Protein AF-A0A1F8AXX6-F1 (afdb_monomer)

Sequence (256 aa):
MELPGVKSLFIFPSCGDESTAIGAAYYVYQNAREYDNSLSRIESIEELYFGPEFTEKEISMELKKPKYKKYKVRKVTAMEKEIASLISNRKIVARFAGRMEWGARALGNRSILTHPQNLEGVRDINEQIKSRDFWMPFACSILSEKMDKYIINPKKVAGQYMILAYDTNKLGAEKLRAAIHQYDFSVRPQEVMKKYNPRYHKLISEFEKLTGTGAVLNTSFNLHGYPIVCSPEDALYVFENSGLEYLALENFLVSK

Solvent-accessible surface area (backbone atoms only — not comparable to full-atom values): 14017 Å² total; per-residue (Å²): 119,80,60,90,88,62,80,77,76,86,75,72,74,46,82,51,77,83,44,46,61,58,54,52,52,51,50,55,52,55,56,49,38,77,80,34,82,86,56,76,80,88,75,81,87,85,74,47,60,76,40,64,62,81,54,73,64,61,48,53,57,57,57,66,38,77,90,45,65,85,42,53,73,43,82,42,96,57,41,39,53,52,53,20,51,42,22,74,70,56,34,56,36,37,34,38,38,68,37,27,49,55,60,92,50,46,84,60,25,31,14,32,32,29,36,15,63,33,55,66,51,49,49,49,46,25,74,40,36,40,74,55,66,92,83,65,59,51,20,26,38,28,38,50,98,43,42,77,72,27,38,55,54,95,68,68,64,82,42,57,67,49,80,54,74,35,45,43,38,77,59,20,46,63,58,31,49,38,13,22,32,87,87,79,36,36,30,31,35,22,40,38,44,54,91,79,37,49,63,58,35,47,17,38,50,46,25,18,75,76,66,77,42,50,46,34,21,38,39,57,30,43,43,61,98,52,67,67,43,80,50,69,65,46,47,50,50,45,44,70,74,31,70,58,51,33,39,34,52,60,46,34,40,38,29,117

Structure (mmCIF, N/CA/C/O backbone):
data_AF-A0A1F8AXX6-F1
#
_entry.id   AF-A0A1F8AXX6-F1
#
loop_
_atom_site.group_PDB
_atom_site.id
_atom_site.type_symbol
_atom_site.label_atom_id
_atom_site.label_alt_id
_atom_site.label_comp_id
_atom_site.label_asym_id
_atom_site.label_entity_id
_atom_site.label_seq_id
_atom_site.pdbx_PDB_ins_code
_atom_site.Cartn_x
_atom_site.Cartn_y
_atom_site.Cartn_z
_atom_site.occupancy
_atom_site.B_iso_or_equiv
_atom_site.auth_seq_id
_atom_site.auth_comp_id
_atom_site.auth_asym_id
_atom_site.auth_atom_id
_atom_site.pdbx_PDB_model_num
ATOM 1 N N . MET A 1 1 ? 0.974 -5.292 -22.086 1.00 65.38 1 MET A N 1
ATOM 2 C CA . MET A 1 1 ? 2.065 -4.832 -22.984 1.00 65.38 1 MET A CA 1
ATOM 3 C C . MET A 1 1 ? 2.009 -5.598 -24.296 1.00 65.38 1 MET A C 1
ATOM 5 O O . MET A 1 1 ? 2.430 -6.750 -24.354 1.00 65.38 1 MET A O 1
ATOM 9 N N . GLU A 1 2 ? 1.506 -4.950 -25.340 1.00 72.50 2 GLU A N 1
ATOM 10 C CA . GLU A 1 2 ? 1.124 -5.610 -26.599 1.00 72.50 2 GLU A CA 1
ATOM 11 C C . GLU A 1 2 ? 2.092 -5.333 -27.759 1.00 72.50 2 GLU A C 1
ATOM 13 O O . GLU A 1 2 ? 2.034 -5.996 -28.786 1.00 72.50 2 GLU A O 1
ATOM 18 N N . LEU A 1 3 ? 3.044 -4.408 -27.584 1.00 83.94 3 LEU A N 1
ATOM 19 C CA . LEU A 1 3 ? 3.953 -3.965 -28.647 1.00 83.94 3 LEU A CA 1
ATOM 20 C C . LEU A 1 3 ? 4.850 -5.116 -29.151 1.00 83.94 3 LEU A C 1
ATOM 22 O O . LEU A 1 3 ? 5.686 -5.583 -28.372 1.00 83.94 3 LEU A O 1
ATOM 26 N N . PRO A 1 4 ? 4.752 -5.561 -30.420 1.00 84.06 4 PRO A N 1
ATOM 27 C CA . PRO A 1 4 ? 5.467 -6.744 -30.918 1.00 84.06 4 PRO A CA 1
ATOM 28 C C . PRO A 1 4 ? 6.995 -6.707 -30.736 1.00 84.06 4 PRO A C 1
ATOM 30 O O . PRO A 1 4 ? 7.606 -7.742 -30.491 1.00 84.06 4 PRO A O 1
ATOM 33 N N . GLY A 1 5 ? 7.612 -5.521 -30.783 1.00 89.06 5 GLY A N 1
ATOM 34 C CA . GLY A 1 5 ? 9.065 -5.350 -30.642 1.00 89.06 5 GLY A CA 1
ATOM 35 C C . GLY A 1 5 ? 9.599 -5.309 -29.205 1.00 89.06 5 GLY A C 1
ATOM 36 O O . GLY A 1 5 ? 10.807 -5.410 -29.004 1.00 89.06 5 GLY A O 1
ATOM 37 N N . VAL A 1 6 ? 8.738 -5.173 -28.191 1.00 88.88 6 VAL A N 1
ATOM 38 C CA . VAL A 1 6 ? 9.179 -5.025 -26.792 1.00 88.88 6 VAL A CA 1
ATOM 39 C C . VAL A 1 6 ? 9.155 -6.381 -26.092 1.00 88.88 6 VAL A C 1
ATOM 41 O O . VAL A 1 6 ? 8.083 -6.949 -25.888 1.00 88.88 6 VAL A O 1
ATOM 44 N N . LYS A 1 7 ? 10.325 -6.910 -25.715 1.00 85.94 7 LYS A N 1
ATOM 45 C CA . LYS A 1 7 ? 10.446 -8.203 -25.009 1.00 85.94 7 LYS A CA 1
ATOM 46 C C . LYS A 1 7 ? 10.393 -8.061 -23.489 1.00 85.94 7 LYS A C 1
ATOM 48 O O . LYS A 1 7 ? 9.778 -8.885 -22.824 1.00 85.94 7 LYS A O 1
ATOM 53 N N . SER A 1 8 ? 11.013 -7.014 -22.960 1.00 87.31 8 SER A N 1
ATOM 54 C CA . SER A 1 8 ? 11.038 -6.677 -21.539 1.00 87.31 8 SER A CA 1
ATOM 55 C C . SER A 1 8 ? 10.977 -5.162 -21.369 1.00 87.31 8 SER A C 1
ATOM 57 O O . SER A 1 8 ? 11.285 -4.406 -22.292 1.00 87.31 8 SER A O 1
ATOM 59 N N . LEU A 1 9 ? 10.550 -4.722 -20.189 1.00 88.88 9 LEU A N 1
ATOM 60 C CA . LEU A 1 9 ? 10.548 -3.321 -19.797 1.00 88.88 9 LEU A CA 1
ATOM 61 C C . LEU A 1 9 ? 10.875 -3.243 -18.317 1.00 88.88 9 LEU A C 1
ATOM 63 O O . LEU A 1 9 ? 10.271 -3.941 -17.505 1.00 88.88 9 LEU A O 1
ATOM 67 N N . PHE A 1 10 ? 11.794 -2.353 -17.991 1.00 88.62 10 PHE A N 1
ATOM 68 C CA . PHE A 1 10 ? 12.038 -1.920 -16.634 1.00 88.62 10 PHE A CA 1
ATOM 69 C C . PHE A 1 10 ? 11.923 -0.403 -16.623 1.00 88.62 10 PHE A C 1
ATOM 71 O O . PHE A 1 10 ? 12.528 0.274 -17.453 1.00 88.62 10 PHE A O 1
ATOM 78 N N . ILE A 1 11 ? 11.121 0.115 -15.701 1.00 89.75 11 ILE A N 1
ATOM 79 C CA . ILE A 1 11 ? 11.035 1.545 -15.439 1.00 89.75 11 ILE A CA 1
ATOM 80 C C . ILE A 1 11 ? 11.467 1.733 -13.998 1.00 89.75 11 ILE A C 1
ATOM 82 O O . ILE A 1 11 ? 10.855 1.153 -13.097 1.00 89.75 11 ILE A O 1
ATOM 86 N N . PHE A 1 12 ? 12.508 2.539 -13.797 1.00 88.81 12 PHE A N 1
ATOM 87 C CA . PHE A 1 12 ? 12.937 2.903 -12.458 1.00 88.81 12 PHE A CA 1
ATOM 88 C C . PHE A 1 12 ? 11.769 3.591 -11.739 1.00 88.81 12 PHE A C 1
ATOM 90 O O . PHE A 1 12 ? 11.252 4.589 -12.243 1.00 88.81 12 PHE A O 1
ATOM 97 N N . PRO A 1 13 ? 11.299 3.070 -10.604 1.00 85.62 13 PRO A N 1
ATOM 98 C CA . PRO A 1 13 ? 10.134 3.627 -9.939 1.00 85.62 13 PRO A CA 1
ATOM 99 C C . PRO A 1 13 ? 10.432 5.006 -9.337 1.00 85.62 13 PRO A C 1
ATOM 101 O O . PRO A 1 13 ? 11.510 5.246 -8.809 1.00 85.62 13 PRO A O 1
ATOM 104 N N . SER A 1 14 ? 9.457 5.917 -9.407 1.00 86.56 14 SER A N 1
ATOM 105 C CA . SER A 1 14 ? 9.654 7.349 -9.119 1.00 86.56 14 SER A CA 1
ATOM 106 C C . SER A 1 14 ? 10.659 8.009 -10.074 1.00 86.56 14 SER A C 1
ATOM 108 O O . SER A 1 14 ? 11.765 8.373 -9.691 1.00 86.56 14 SER A O 1
ATOM 110 N N . CYS A 1 15 ? 10.277 8.146 -11.349 1.00 87.50 15 CYS A N 1
ATOM 111 C CA . CYS A 1 15 ? 11.119 8.721 -12.410 1.00 87.50 15 CYS A CA 1
ATOM 112 C C . CYS A 1 15 ? 11.306 10.249 -12.334 1.00 87.50 15 CYS A C 1
ATOM 114 O O . CYS A 1 15 ? 11.702 10.843 -13.334 1.00 87.50 15 CYS A O 1
ATOM 116 N N . GLY A 1 16 ? 10.940 10.893 -11.224 1.00 88.88 16 GLY A N 1
ATOM 117 C CA . GLY A 1 16 ? 11.168 12.321 -11.036 1.00 88.88 16 GLY A CA 1
ATOM 118 C C . GLY A 1 16 ? 12.599 12.624 -10.594 1.00 88.88 16 GLY A C 1
ATOM 119 O O . GLY A 1 16 ? 13.410 11.718 -10.357 1.00 88.88 16 GLY A O 1
ATOM 120 N N . ASP A 1 17 ? 12.893 13.916 -10.458 1.00 93.25 17 ASP A N 1
ATOM 121 C CA . ASP A 1 17 ? 14.218 14.417 -10.087 1.00 93.25 17 ASP A CA 1
ATOM 122 C C . ASP A 1 17 ? 14.693 13.887 -8.729 1.00 93.25 17 ASP A C 1
ATOM 124 O O . ASP A 1 17 ? 15.899 13.775 -8.508 1.00 93.25 17 ASP A O 1
ATOM 128 N N . GLU A 1 18 ? 13.781 13.482 -7.839 1.00 89.88 18 GLU A N 1
ATOM 129 C CA . GLU A 1 18 ? 14.132 12.887 -6.551 1.00 89.88 18 GLU A CA 1
ATOM 130 C C . GLU A 1 18 ? 15.060 11.674 -6.707 1.00 89.88 18 GLU A C 1
ATOM 132 O O . GLU A 1 18 ? 16.009 11.519 -5.940 1.00 89.88 18 GLU A O 1
ATOM 137 N N . SER A 1 19 ? 14.866 10.851 -7.742 1.00 92.50 19 SER A N 1
ATOM 138 C CA . SER A 1 19 ? 15.651 9.628 -7.949 1.00 92.50 19 SER A CA 1
ATOM 139 C C . SER A 1 19 ? 16.985 9.864 -8.665 1.00 92.50 19 SER A C 1
ATOM 141 O O . SER A 1 19 ? 17.774 8.927 -8.813 1.00 92.50 19 SER A O 1
ATOM 143 N N . THR A 1 20 ? 17.298 11.101 -9.068 1.00 93.69 20 THR A N 1
ATOM 144 C CA . THR A 1 20 ? 18.591 11.432 -9.698 1.00 93.69 20 THR A CA 1
ATOM 145 C C . THR A 1 20 ? 19.770 11.162 -8.768 1.00 93.69 20 THR A C 1
ATOM 147 O O . THR A 1 20 ? 20.820 10.728 -9.235 1.00 93.69 20 THR A O 1
ATOM 150 N N . ALA A 1 21 ? 19.586 11.312 -7.451 1.00 93.06 21 ALA A N 1
ATOM 151 C CA . ALA A 1 21 ? 20.600 10.973 -6.454 1.00 93.06 21 ALA A CA 1
ATOM 152 C C . ALA A 1 21 ? 21.010 9.489 -6.518 1.00 93.06 21 ALA A C 1
ATOM 154 O O . ALA A 1 21 ? 22.190 9.169 -6.378 1.00 93.06 21 ALA A O 1
ATOM 155 N N . ILE A 1 22 ? 20.060 8.587 -6.795 1.00 92.50 22 ILE A N 1
ATOM 156 C CA . ILE A 1 22 ? 20.334 7.151 -6.957 1.00 92.50 22 ILE A CA 1
ATOM 157 C C . ILE A 1 22 ? 21.134 6.913 -8.242 1.00 92.50 22 ILE A C 1
ATOM 159 O O . ILE A 1 22 ? 22.143 6.210 -8.222 1.00 92.50 22 ILE A O 1
ATOM 163 N N . GLY A 1 23 ? 20.736 7.554 -9.345 1.00 92.38 23 GLY A N 1
ATOM 164 C CA . GLY A 1 23 ? 21.468 7.488 -10.611 1.00 92.38 23 GLY A CA 1
ATOM 165 C C . GLY A 1 23 ? 22.900 8.024 -10.501 1.00 92.38 23 GLY A C 1
ATOM 166 O O . GLY A 1 23 ? 23.834 7.381 -10.978 1.00 92.38 23 GLY A O 1
ATOM 167 N N . ALA A 1 24 ? 23.091 9.155 -9.818 1.00 95.19 24 ALA A N 1
ATOM 168 C CA . ALA A 1 24 ? 24.405 9.745 -9.571 1.00 95.19 24 ALA A CA 1
ATOM 169 C C . ALA A 1 24 ? 25.296 8.820 -8.729 1.00 95.19 24 ALA A C 1
ATOM 171 O O . ALA A 1 24 ? 26.458 8.603 -9.076 1.00 95.19 24 ALA A O 1
ATOM 172 N N . ALA A 1 25 ? 24.747 8.218 -7.668 1.00 93.62 25 ALA A N 1
ATOM 173 C CA . ALA A 1 25 ? 25.466 7.241 -6.855 1.00 93.62 25 ALA A CA 1
ATOM 174 C C . ALA A 1 25 ? 25.883 6.010 -7.677 1.00 93.62 25 ALA A C 1
ATOM 176 O O . ALA A 1 25 ? 27.032 5.579 -7.594 1.00 93.62 25 ALA A O 1
ATOM 177 N N . TYR A 1 26 ? 24.986 5.478 -8.514 1.00 93.12 26 TYR A N 1
ATOM 178 C CA . TYR A 1 26 ? 25.291 4.350 -9.399 1.00 93.12 26 TYR A CA 1
ATOM 179 C C . TYR A 1 26 ? 26.363 4.692 -10.429 1.00 93.12 26 TYR A C 1
ATOM 181 O O . TYR A 1 26 ? 27.259 3.883 -10.653 1.00 93.12 26 TYR A O 1
ATOM 189 N N . TYR A 1 27 ? 26.311 5.886 -11.018 1.00 94.50 27 TYR A N 1
ATOM 190 C CA . TYR A 1 27 ? 27.314 6.348 -11.974 1.00 94.50 27 TYR A CA 1
ATOM 191 C C . TYR A 1 27 ? 28.707 6.434 -11.339 1.00 94.50 27 TYR A C 1
ATOM 193 O O . TYR A 1 27 ? 29.658 5.842 -11.846 1.00 94.50 27 TYR A O 1
ATOM 201 N N . VAL A 1 28 ? 28.826 7.109 -10.190 1.00 96.25 28 VAL A N 1
ATOM 202 C CA . VAL A 1 28 ? 30.109 7.241 -9.480 1.00 96.25 28 VAL A CA 1
ATOM 203 C C . VAL A 1 28 ? 30.633 5.877 -9.030 1.00 96.25 28 VAL A C 1
ATOM 205 O O . VAL A 1 28 ? 31.815 5.589 -9.214 1.00 96.25 28 VAL A O 1
ATOM 208 N N . TYR A 1 29 ? 29.765 5.016 -8.488 1.00 95.19 29 TYR A N 1
ATOM 209 C CA . TYR A 1 29 ? 30.155 3.670 -8.074 1.00 95.19 29 TYR A CA 1
ATOM 210 C C . TYR A 1 29 ? 30.634 2.835 -9.263 1.00 95.19 29 TYR A C 1
ATOM 212 O O . TYR A 1 29 ? 31.684 2.205 -9.186 1.00 95.19 29 TYR A O 1
ATOM 220 N N . GLN A 1 30 ? 29.920 2.868 -10.391 1.00 94.62 30 GLN A N 1
ATOM 221 C CA . GLN A 1 30 ? 30.312 2.133 -11.590 1.00 94.62 30 GLN A CA 1
ATOM 222 C C . GLN A 1 30 ? 31.652 2.620 -12.157 1.00 94.62 30 GLN A C 1
ATOM 224 O O . GLN A 1 30 ? 32.454 1.780 -12.554 1.00 94.62 30 GLN A O 1
ATOM 229 N N . ASN A 1 31 ? 31.936 3.924 -12.120 1.00 94.81 31 ASN A N 1
ATOM 230 C CA . ASN A 1 31 ? 33.245 4.452 -12.514 1.00 94.81 31 ASN A CA 1
ATOM 231 C C . ASN A 1 31 ? 34.358 3.984 -11.567 1.00 94.81 31 ASN A C 1
ATOM 233 O O . ASN A 1 31 ? 35.431 3.600 -12.018 1.00 94.81 31 ASN A O 1
ATOM 237 N N . ALA A 1 32 ? 34.114 3.956 -10.253 1.00 95.56 32 ALA A N 1
ATOM 238 C CA . ALA A 1 32 ? 35.096 3.448 -9.292 1.00 95.56 32 ALA A CA 1
ATOM 239 C C . ALA A 1 32 ? 35.450 1.971 -9.552 1.00 95.56 32 ALA A C 1
ATOM 241 O O . ALA A 1 32 ? 36.612 1.584 -9.433 1.00 95.56 32 ALA A O 1
ATOM 242 N N . ARG A 1 33 ? 34.475 1.161 -9.989 1.00 95.44 33 ARG A N 1
ATOM 243 C CA . ARG A 1 33 ? 34.684 -0.250 -10.361 1.00 95.44 33 ARG A CA 1
ATOM 244 C C . ARG A 1 33 ? 35.613 -0.449 -11.556 1.00 95.44 33 ARG A C 1
ATOM 246 O O . ARG A 1 33 ? 36.147 -1.542 -11.708 1.00 95.44 33 ARG A O 1
ATOM 253 N N . GLU A 1 34 ? 35.798 0.558 -12.408 1.00 93.12 34 GLU A N 1
ATOM 254 C CA . GLU A 1 34 ? 36.762 0.479 -13.515 1.00 93.12 34 GLU A CA 1
ATOM 255 C C . GLU A 1 34 ? 38.213 0.487 -13.011 1.00 93.12 34 GLU A C 1
ATOM 257 O O . GLU A 1 34 ? 39.103 -0.031 -13.685 1.00 93.12 34 GLU A O 1
ATOM 262 N N . TYR A 1 35 ? 38.443 1.024 -11.808 1.00 95.69 35 TYR A N 1
ATOM 263 C CA . TYR A 1 35 ? 39.758 1.122 -11.173 1.00 95.69 35 TYR A CA 1
ATOM 264 C C . TYR A 1 35 ? 39.943 0.149 -10.000 1.00 95.69 35 TYR A C 1
ATOM 266 O O . TYR A 1 35 ? 41.078 -0.146 -9.629 1.00 95.69 35 TYR A O 1
ATOM 274 N N . ASP A 1 36 ? 38.851 -0.368 -9.431 1.00 95.56 36 ASP A N 1
ATOM 275 C CA . ASP A 1 36 ? 38.864 -1.318 -8.320 1.00 95.56 36 ASP A CA 1
ATOM 276 C C . ASP A 1 36 ? 37.963 -2.534 -8.600 1.00 95.56 36 ASP A C 1
ATOM 278 O O . ASP A 1 36 ? 36.743 -2.513 -8.417 1.00 95.56 36 ASP A O 1
ATOM 282 N N . ASN A 1 37 ? 38.598 -3.638 -9.002 1.00 90.81 37 ASN A N 1
ATOM 283 C CA . ASN A 1 37 ? 37.928 -4.908 -9.288 1.00 90.81 37 ASN A CA 1
ATOM 284 C C . ASN A 1 37 ? 37.408 -5.637 -8.034 1.00 90.81 37 ASN A C 1
ATOM 286 O O . ASN A 1 37 ? 36.721 -6.650 -8.178 1.00 90.81 37 ASN A O 1
ATOM 290 N N . SER A 1 38 ? 37.724 -5.165 -6.820 1.00 95.44 38 SER A N 1
ATOM 291 C CA . SER A 1 38 ? 37.167 -5.726 -5.580 1.00 95.44 38 SER A CA 1
ATOM 292 C C . SER A 1 38 ? 35.710 -5.306 -5.345 1.00 95.44 38 SER A C 1
ATOM 294 O O . SER A 1 38 ? 34.976 -5.978 -4.619 1.00 95.44 38 SER A O 1
ATOM 296 N N . LEU A 1 39 ? 35.263 -4.231 -6.002 1.00 93.62 39 LEU A N 1
ATOM 297 C CA . LEU A 1 39 ? 33.905 -3.713 -5.895 1.00 93.62 39 LEU A CA 1
ATOM 298 C C . LEU A 1 39 ? 32.895 -4.573 -6.681 1.00 93.62 39 LEU A C 1
ATOM 300 O O . LEU A 1 39 ? 33.005 -4.786 -7.899 1.00 93.62 39 LEU A O 1
ATOM 304 N N . SER A 1 40 ? 31.852 -5.034 -5.983 1.00 93.12 40 SER A N 1
ATOM 305 C CA . SER A 1 40 ? 30.801 -5.887 -6.546 1.00 93.12 40 SER A CA 1
ATOM 306 C C . SER A 1 40 ? 30.003 -5.186 -7.645 1.00 93.12 40 SER A C 1
ATOM 308 O O . SER A 1 40 ? 29.943 -3.963 -7.728 1.00 93.12 40 SER A O 1
ATOM 310 N N . ARG A 1 41 ? 29.368 -5.969 -8.525 1.00 90.88 41 ARG A N 1
ATOM 311 C CA . ARG A 1 41 ? 28.459 -5.416 -9.541 1.00 90.88 41 ARG A CA 1
ATOM 312 C C . ARG A 1 41 ? 27.251 -4.762 -8.871 1.00 90.88 41 ARG A C 1
ATOM 314 O O . ARG A 1 41 ? 26.782 -5.242 -7.844 1.00 90.88 41 ARG A O 1
ATOM 321 N N . ILE A 1 42 ? 26.747 -3.695 -9.489 1.00 88.69 42 ILE A N 1
ATOM 322 C CA . ILE A 1 42 ? 25.474 -3.088 -9.098 1.00 88.69 42 ILE A CA 1
ATOM 323 C C . ILE A 1 42 ? 24.360 -4.085 -9.424 1.00 88.69 42 ILE A C 1
ATOM 325 O O . ILE A 1 42 ? 24.243 -4.540 -10.565 1.00 88.69 42 ILE A O 1
ATOM 329 N N . GLU A 1 43 ? 23.560 -4.431 -8.421 1.00 87.19 43 GLU A N 1
ATOM 330 C CA . GLU A 1 43 ? 22.357 -5.238 -8.599 1.00 87.19 43 GLU A CA 1
ATOM 331 C C . GLU A 1 43 ? 21.175 -4.359 -9.023 1.00 87.19 43 GLU A C 1
ATOM 333 O O . GLU A 1 43 ? 21.140 -3.154 -8.772 1.00 87.19 43 GLU A O 1
ATOM 338 N N . SER A 1 44 ? 20.197 -4.960 -9.701 1.00 84.12 44 SER A N 1
ATOM 339 C CA . SER A 1 44 ? 18.971 -4.243 -10.062 1.00 84.12 44 SER A CA 1
ATOM 340 C C . SER A 1 44 ? 18.151 -3.932 -8.814 1.00 84.12 44 SER A C 1
ATOM 342 O O . SER A 1 44 ? 18.074 -4.750 -7.903 1.00 84.12 44 SER A O 1
ATOM 344 N N . ILE A 1 45 ? 17.497 -2.770 -8.790 1.00 88.00 45 ILE A N 1
ATOM 345 C CA . ILE A 1 45 ? 16.572 -2.437 -7.705 1.00 88.00 45 ILE A CA 1
ATOM 346 C C . ILE A 1 45 ? 15.368 -3.374 -7.754 1.00 88.00 45 ILE A C 1
ATOM 348 O O . ILE A 1 45 ? 14.660 -3.440 -8.763 1.00 88.00 45 ILE A O 1
ATOM 352 N N . GLU A 1 46 ? 15.141 -4.063 -6.639 1.00 88.31 46 GLU A N 1
ATOM 353 C CA . GLU A 1 46 ? 14.026 -4.993 -6.462 1.00 88.31 46 GLU A CA 1
ATOM 354 C C . GLU A 1 46 ? 12.925 -4.457 -5.525 1.00 88.31 46 GLU A C 1
ATOM 356 O O . GLU A 1 46 ? 11.772 -4.877 -5.601 1.00 88.31 46 GLU A O 1
ATOM 361 N N . GLU A 1 47 ? 13.271 -3.547 -4.614 1.00 91.25 47 GLU A N 1
ATOM 362 C CA . GLU A 1 47 ? 12.374 -2.992 -3.599 1.00 91.25 47 GLU A CA 1
ATOM 363 C C . GLU A 1 47 ? 12.713 -1.519 -3.324 1.00 91.25 47 GLU A C 1
ATOM 365 O O . GLU A 1 47 ? 13.769 -1.045 -3.734 1.00 91.25 47 GLU A O 1
ATOM 370 N N . LEU A 1 48 ? 11.792 -0.776 -2.703 1.00 94.19 48 LEU A N 1
ATOM 371 C CA . LEU A 1 48 ? 11.926 0.673 -2.483 1.00 94.19 48 LEU A CA 1
ATOM 372 C C . LEU A 1 48 ? 11.787 1.093 -1.024 1.00 94.19 48 LEU A C 1
ATOM 374 O O . LEU A 1 48 ? 11.624 2.270 -0.741 1.00 94.19 48 LEU A O 1
ATOM 378 N N . TYR A 1 49 ? 11.825 0.181 -0.071 1.00 96.38 49 TYR A N 1
ATOM 379 C CA . TYR A 1 49 ? 11.730 0.441 1.361 1.00 96.38 49 TYR A CA 1
ATOM 380 C C . TYR A 1 49 ? 13.043 1.027 1.923 1.00 96.38 49 TYR A C 1
ATOM 382 O O . TYR A 1 49 ? 13.611 0.533 2.897 1.00 96.38 49 TYR A O 1
ATOM 390 N N . PHE A 1 50 ? 13.536 2.108 1.310 1.00 95.12 50 PHE A N 1
ATOM 391 C CA . PHE A 1 50 ? 14.794 2.779 1.652 1.00 95.12 50 PHE A CA 1
ATOM 392 C C . PHE A 1 50 ? 14.639 3.877 2.706 1.00 95.12 50 PHE A C 1
ATOM 394 O O . PHE A 1 50 ? 15.635 4.311 3.287 1.00 95.12 50 PHE A O 1
ATOM 401 N N . GLY A 1 51 ? 13.411 4.309 2.988 1.00 96.38 51 GLY A N 1
ATOM 402 C CA . GLY A 1 51 ? 13.122 5.346 3.969 1.00 96.38 51 GLY A CA 1
ATOM 403 C C . GLY A 1 51 ? 13.268 4.886 5.427 1.00 96.38 51 GLY A C 1
ATOM 404 O O . GLY A 1 51 ? 13.663 3.742 5.700 1.00 96.38 51 GLY A O 1
ATOM 405 N N . PRO A 1 52 ? 12.953 5.779 6.382 1.00 97.94 52 PRO A N 1
ATOM 406 C CA . PRO A 1 52 ? 13.078 5.491 7.803 1.00 97.94 52 PRO A CA 1
ATOM 407 C C . PRO A 1 52 ? 12.040 4.472 8.283 1.00 97.94 52 PRO A C 1
ATOM 409 O O . PRO A 1 52 ? 10.930 4.366 7.750 1.00 97.94 52 PRO A O 1
ATOM 412 N N . GLU A 1 53 ? 12.405 3.754 9.338 1.00 98.00 53 GLU A N 1
ATOM 413 C CA . GLU A 1 53 ? 11.506 2.972 10.185 1.00 98.00 53 GLU A CA 1
ATOM 414 C C . GLU A 1 53 ? 11.494 3.552 11.598 1.00 98.00 53 GLU A C 1
ATOM 416 O O . GLU A 1 53 ? 12.416 4.266 11.986 1.00 98.00 53 GLU A O 1
ATOM 421 N N . PHE A 1 54 ? 10.442 3.251 12.357 1.00 98.31 54 PHE A N 1
ATOM 422 C CA . PHE A 1 54 ? 10.262 3.771 13.708 1.00 98.31 54 PHE A CA 1
ATOM 423 C C . PHE A 1 54 ? 10.034 2.622 14.676 1.00 98.31 54 PHE A C 1
ATOM 425 O O . PHE A 1 54 ? 9.257 1.701 14.421 1.00 98.31 54 PHE A O 1
ATOM 432 N N . THR A 1 55 ? 10.711 2.690 15.812 1.00 97.56 55 THR A N 1
ATOM 433 C CA . THR A 1 55 ? 10.622 1.686 16.863 1.00 97.56 55 THR A CA 1
ATOM 434 C C . THR A 1 55 ? 9.292 1.774 17.606 1.00 97.56 55 THR A C 1
ATOM 436 O O . THR A 1 55 ? 8.653 2.825 17.709 1.00 97.56 55 THR A O 1
ATOM 439 N N . GLU A 1 56 ? 8.900 0.665 18.238 1.00 96.25 56 GLU A N 1
ATOM 440 C CA . GLU A 1 56 ? 7.725 0.636 19.116 1.00 96.25 56 GLU A CA 1
ATOM 441 C C . GLU A 1 56 ? 7.817 1.693 20.236 1.00 96.25 56 GLU A C 1
ATOM 443 O O . GLU A 1 56 ? 6.807 2.273 20.638 1.00 96.25 56 GLU A O 1
ATOM 448 N N . LYS A 1 57 ? 9.036 1.975 20.721 1.00 97.62 57 LYS A N 1
ATOM 449 C CA . LYS A 1 57 ? 9.297 2.974 21.762 1.00 97.62 57 LYS A CA 1
ATOM 450 C C . LYS A 1 57 ? 8.980 4.388 21.276 1.00 97.62 57 LYS A C 1
ATOM 452 O O . LYS A 1 57 ? 8.285 5.106 21.991 1.00 97.62 57 LYS A O 1
ATOM 457 N N . GLU A 1 58 ? 9.448 4.767 20.088 1.00 98.06 58 GLU A N 1
ATOM 458 C CA . GLU A 1 58 ? 9.175 6.083 19.490 1.00 98.06 58 GLU A CA 1
ATOM 459 C C . GLU A 1 58 ? 7.674 6.283 19.262 1.00 98.06 58 GLU A C 1
ATOM 461 O O . GLU A 1 58 ? 7.110 7.294 19.679 1.00 98.06 58 GLU A O 1
ATOM 466 N N . ILE A 1 59 ? 6.995 5.272 18.714 1.00 98.00 59 ILE A N 1
ATOM 467 C CA . ILE A 1 59 ? 5.543 5.312 18.498 1.00 98.00 59 ILE A CA 1
ATOM 468 C C . ILE A 1 59 ? 4.789 5.407 19.831 1.00 98.00 59 ILE A C 1
ATOM 470 O O . ILE A 1 59 ? 3.861 6.202 19.970 1.00 98.00 59 ILE A O 1
ATOM 474 N N . SER A 1 60 ? 5.189 4.629 20.841 1.00 97.19 60 SER A N 1
ATOM 475 C CA . SER A 1 60 ? 4.565 4.674 22.168 1.00 97.19 60 SER A CA 1
ATOM 476 C C . SER A 1 60 ? 4.747 6.033 22.846 1.00 97.19 60 SER A C 1
ATOM 478 O O . SER A 1 60 ? 3.826 6.509 23.510 1.00 97.19 60 SER A O 1
ATOM 480 N N . MET A 1 61 ? 5.917 6.661 22.696 1.00 96.94 61 MET A N 1
ATOM 481 C CA . MET A 1 61 ? 6.173 8.008 23.211 1.00 96.94 61 MET A CA 1
ATOM 482 C C . MET A 1 61 ? 5.262 9.037 22.547 1.00 96.94 61 MET A C 1
ATOM 484 O O . MET A 1 61 ? 4.656 9.841 23.254 1.00 96.94 61 MET A O 1
ATOM 488 N N . GLU A 1 62 ? 5.105 8.964 21.224 1.00 97.88 62 GLU A N 1
ATOM 489 C CA . GLU A 1 62 ? 4.210 9.853 20.488 1.00 97.88 62 GLU A CA 1
ATOM 490 C C . GLU A 1 62 ? 2.758 9.693 20.959 1.00 97.88 62 GLU A C 1
ATOM 492 O O . GLU A 1 62 ? 2.132 10.665 21.377 1.00 97.88 62 GLU A O 1
ATOM 497 N N . LEU A 1 63 ? 2.252 8.456 21.018 1.00 97.50 63 LEU A N 1
ATOM 498 C CA . LEU A 1 63 ? 0.878 8.142 21.439 1.00 97.50 63 LEU A CA 1
ATOM 499 C C . LEU A 1 63 ? 0.561 8.536 22.893 1.00 97.50 63 LEU A C 1
ATOM 501 O O . LEU A 1 63 ? -0.604 8.721 23.239 1.00 97.50 63 LEU A O 1
ATOM 505 N N . LYS A 1 64 ? 1.574 8.677 23.760 1.00 96.75 64 LYS A N 1
ATOM 506 C CA . LYS A 1 64 ? 1.405 9.116 25.158 1.00 96.75 64 LYS A CA 1
ATOM 507 C C . LYS A 1 64 ? 1.205 10.626 25.305 1.00 96.75 64 LYS A C 1
ATOM 509 O O . LYS A 1 64 ? 0.811 11.066 26.392 1.00 96.75 64 LYS A O 1
ATOM 514 N N . LYS A 1 65 ? 1.458 11.424 24.259 1.00 97.38 65 LYS A N 1
ATOM 515 C CA . LYS A 1 65 ? 1.248 12.879 24.304 1.00 97.38 65 LYS A CA 1
ATOM 516 C C . LYS A 1 65 ? -0.224 13.194 24.642 1.00 97.38 65 LYS A C 1
ATOM 518 O O . LYS A 1 65 ? -1.124 12.543 24.107 1.00 97.38 65 LYS A O 1
ATOM 523 N N . PRO A 1 66 ? -0.512 14.210 25.484 1.00 96.69 66 PRO A N 1
ATOM 524 C CA . PRO A 1 66 ? -1.873 14.504 25.949 1.00 96.69 66 PRO A CA 1
ATOM 525 C C . PRO A 1 66 ? -2.920 14.660 24.838 1.00 96.69 66 PRO A C 1
ATOM 527 O O . PRO A 1 66 ? -4.040 14.179 25.006 1.00 96.69 66 PRO A O 1
ATOM 530 N N . LYS A 1 67 ? -2.545 15.247 23.688 1.00 95.25 67 LYS A N 1
ATOM 531 C CA . LYS A 1 67 ? -3.433 15.434 22.523 1.00 95.25 67 LYS A CA 1
ATOM 532 C C . LYS A 1 67 ? -4.035 14.129 21.982 1.00 95.25 67 LYS A C 1
ATOM 534 O O . LYS A 1 67 ? -5.132 14.157 21.433 1.00 95.25 67 LYS A O 1
ATOM 539 N N . TYR A 1 68 ? -3.373 12.988 22.184 1.00 95.62 68 TYR A N 1
ATOM 540 C CA . TYR A 1 68 ? -3.801 11.693 21.646 1.00 95.62 68 TYR A CA 1
ATOM 541 C C . TYR A 1 68 ? -4.559 10.811 22.646 1.00 95.62 68 TYR A C 1
ATOM 543 O O . TYR A 1 68 ? -5.086 9.773 22.255 1.00 95.62 68 TYR A O 1
ATOM 551 N N . LYS A 1 69 ? -4.715 11.240 23.910 1.00 93.69 69 LYS A N 1
ATOM 552 C CA . LYS A 1 69 ? -5.460 10.484 24.940 1.00 93.69 69 LYS A CA 1
ATOM 553 C C . LYS A 1 69 ? -6.956 10.320 24.646 1.00 93.69 69 LYS A C 1
ATOM 555 O O . LYS A 1 69 ? -7.597 9.470 25.253 1.00 93.69 69 LYS A O 1
ATOM 560 N N . LYS A 1 70 ? -7.506 11.127 23.735 1.00 95.94 70 LYS A N 1
ATOM 561 C CA . LYS A 1 70 ? -8.900 11.027 23.273 1.00 95.94 70 LYS A CA 1
ATOM 562 C C . LYS A 1 70 ? -9.163 9.809 22.377 1.00 95.94 70 LYS A C 1
ATOM 564 O O . LYS A 1 70 ? -10.317 9.440 22.207 1.00 95.94 70 LYS A O 1
ATOM 569 N N . TYR A 1 71 ? -8.123 9.195 21.811 1.00 97.50 71 TYR A N 1
ATOM 570 C CA . TYR A 1 71 ? -8.257 8.046 20.916 1.00 97.50 71 TYR A CA 1
ATOM 571 C C . TYR A 1 71 ? -8.140 6.722 21.672 1.00 97.50 71 TYR A C 1
ATOM 573 O O . TYR A 1 71 ? -7.391 6.595 22.643 1.00 97.50 71 TYR A O 1
ATOM 581 N N . LYS A 1 72 ? -8.835 5.693 21.183 1.00 97.94 72 LYS A N 1
ATOM 582 C CA . LYS A 1 72 ? -8.685 4.325 21.688 1.00 97.94 72 LYS A CA 1
ATOM 583 C C . LYS A 1 72 ? -7.442 3.703 21.068 1.00 97.94 72 LYS A C 1
ATOM 585 O O . LYS A 1 72 ? -7.402 3.486 19.858 1.00 97.94 72 LYS A O 1
ATOM 590 N N . VAL A 1 73 ? -6.452 3.393 21.902 1.00 98.06 73 VAL A N 1
ATOM 591 C CA . VAL A 1 73 ? -5.191 2.766 21.489 1.00 98.06 73 VAL A CA 1
ATOM 592 C C . VAL A 1 73 ? -5.102 1.366 22.081 1.00 98.06 73 VAL A C 1
ATOM 594 O O . VAL A 1 73 ? -5.179 1.197 23.297 1.00 98.06 73 VAL A O 1
ATOM 597 N N . ARG A 1 74 ? -4.889 0.358 21.232 1.00 97.44 74 ARG A N 1
ATOM 598 C CA . ARG A 1 74 ? -4.620 -1.020 21.669 1.00 97.44 74 ARG A CA 1
ATOM 599 C C . ARG A 1 74 ? -3.375 -1.585 21.008 1.00 97.44 74 ARG A C 1
ATOM 601 O O . ARG A 1 74 ? -3.148 -1.371 19.821 1.00 97.44 74 ARG A O 1
ATOM 608 N N . LYS A 1 75 ? -2.599 -2.359 21.765 1.00 97.75 75 LYS A N 1
ATOM 609 C CA . LYS A 1 75 ? -1.504 -3.160 21.214 1.00 97.75 75 LYS A CA 1
ATOM 610 C C . LYS A 1 75 ? -2.069 -4.469 20.656 1.00 97.75 75 LYS A C 1
ATOM 612 O O . LYS A 1 75 ? -2.860 -5.128 21.326 1.00 97.75 75 LYS A O 1
ATOM 617 N N . VAL A 1 76 ? -1.685 -4.836 19.438 1.00 97.62 76 VAL A N 1
ATOM 618 C CA . VAL A 1 76 ? -2.212 -5.995 18.707 1.00 97.62 76 VAL A CA 1
ATOM 619 C C . VAL A 1 76 ? -1.059 -6.894 18.275 1.00 97.62 76 VAL A C 1
ATOM 621 O O . VAL A 1 76 ? -0.186 -6.476 17.523 1.00 97.62 76 VAL A O 1
ATOM 624 N N . THR A 1 77 ? -1.069 -8.149 18.724 1.00 95.56 77 THR A N 1
ATOM 625 C CA . THR A 1 77 ? -0.006 -9.125 18.422 1.00 95.56 77 THR A CA 1
ATOM 626 C C . THR A 1 77 ? -0.009 -9.574 16.959 1.00 95.56 77 THR A C 1
ATOM 628 O O . THR A 1 77 ? 1.041 -9.839 16.385 1.00 95.56 77 THR A O 1
ATOM 631 N N . ALA A 1 78 ? -1.189 -9.672 16.341 1.00 97.25 78 ALA A N 1
ATOM 632 C CA . ALA A 1 78 ? -1.361 -10.111 14.957 1.00 97.25 78 ALA A CA 1
ATOM 633 C C . ALA A 1 78 ? -1.982 -8.996 14.104 1.00 97.25 78 ALA A C 1
ATOM 635 O O . ALA A 1 78 ? -3.078 -9.160 13.567 1.00 97.25 78 ALA A O 1
ATOM 636 N N . MET A 1 79 ? -1.287 -7.858 13.995 1.00 98.44 79 MET A N 1
ATOM 637 C CA . MET A 1 79 ? -1.812 -6.666 13.319 1.00 98.44 79 MET A CA 1
ATOM 638 C C . MET A 1 79 ? -2.263 -6.946 11.878 1.00 98.44 79 MET A C 1
ATOM 640 O O . MET A 1 79 ? -3.285 -6.430 11.441 1.00 98.44 79 MET A O 1
ATOM 644 N N . GLU A 1 80 ? -1.566 -7.814 11.142 1.00 98.62 80 GLU A N 1
ATOM 645 C CA . GLU A 1 80 ? -1.947 -8.148 9.763 1.00 98.62 80 GLU A CA 1
ATOM 646 C C . GLU A 1 80 ? -3.337 -8.798 9.677 1.00 98.62 80 GLU A C 1
ATOM 648 O O . GLU A 1 80 ? -4.102 -8.481 8.770 1.00 98.62 80 GLU A O 1
ATOM 653 N N . LYS A 1 81 ? -3.682 -9.667 10.640 1.00 98.69 81 LYS A N 1
ATOM 654 C CA . LYS A 1 81 ? -5.013 -10.292 10.728 1.00 98.69 81 LYS A CA 1
ATOM 655 C C . LYS A 1 81 ? -6.083 -9.278 11.110 1.00 98.69 81 LYS A C 1
ATOM 657 O O . LYS A 1 81 ? -7.191 -9.325 10.589 1.00 98.69 81 LYS A O 1
ATOM 662 N N . GLU A 1 82 ? -5.740 -8.364 12.011 1.00 98.69 82 GLU A N 1
ATOM 663 C CA . GLU A 1 82 ? -6.638 -7.303 12.453 1.00 98.69 82 GLU A CA 1
ATOM 664 C C . GLU A 1 82 ? -7.010 -6.371 11.299 1.00 98.69 82 GLU A C 1
ATOM 666 O O . GLU A 1 82 ? -8.189 -6.153 11.028 1.00 98.69 82 GLU A O 1
ATOM 671 N N . ILE A 1 83 ? -6.007 -5.883 10.563 1.00 98.75 83 ILE A N 1
ATOM 672 C CA . ILE A 1 83 ? -6.234 -5.027 9.399 1.00 98.75 83 ILE A CA 1
ATOM 673 C C . ILE A 1 83 ? -7.026 -5.788 8.327 1.00 98.75 83 ILE A C 1
ATOM 675 O O . ILE A 1 83 ? -7.980 -5.241 7.781 1.00 98.75 83 ILE A O 1
ATOM 679 N N . ALA A 1 84 ? -6.686 -7.054 8.055 1.00 98.88 84 ALA A N 1
ATOM 680 C CA . ALA A 1 84 ? -7.427 -7.885 7.106 1.00 98.88 84 ALA A CA 1
ATOM 681 C C . ALA A 1 84 ? -8.915 -8.022 7.476 1.00 98.88 84 ALA A C 1
ATOM 683 O O . ALA A 1 84 ? -9.768 -7.907 6.599 1.00 98.88 84 ALA A O 1
ATOM 684 N N . SER A 1 85 ? -9.223 -8.215 8.762 1.00 98.75 85 SER A N 1
ATOM 685 C CA . SER A 1 85 ? -10.597 -8.276 9.275 1.00 98.75 85 SER A CA 1
ATOM 686 C C . SER A 1 85 ? -11.331 -6.939 9.130 1.00 98.75 85 SER A C 1
ATOM 688 O O . SER A 1 85 ? -12.466 -6.893 8.665 1.00 98.75 85 SER A O 1
ATOM 690 N N . LEU A 1 86 ? -10.690 -5.817 9.469 1.00 98.69 86 LEU A N 1
ATOM 691 C CA . LEU A 1 86 ? -11.294 -4.492 9.288 1.00 98.69 86 LEU A CA 1
ATOM 692 C C . LEU A 1 86 ? -11.619 -4.230 7.811 1.00 98.69 86 LEU A C 1
ATOM 694 O O . LEU A 1 86 ? -12.731 -3.827 7.470 1.00 98.69 86 LEU A O 1
ATOM 698 N N . ILE A 1 87 ? -10.668 -4.518 6.923 1.00 98.38 87 ILE A N 1
ATOM 699 C CA . ILE A 1 87 ? -10.829 -4.312 5.484 1.00 98.38 87 ILE A CA 1
ATOM 700 C C . ILE A 1 87 ? -11.877 -5.266 4.889 1.00 98.38 87 ILE A C 1
ATOM 702 O O . ILE A 1 87 ? -12.652 -4.841 4.032 1.00 98.38 87 ILE A O 1
ATOM 706 N N . SER A 1 88 ? -11.965 -6.528 5.333 1.00 98.56 88 SER A N 1
ATOM 707 C CA . SER A 1 88 ? -13.021 -7.451 4.878 1.00 98.56 88 SER A CA 1
ATOM 708 C C . SER 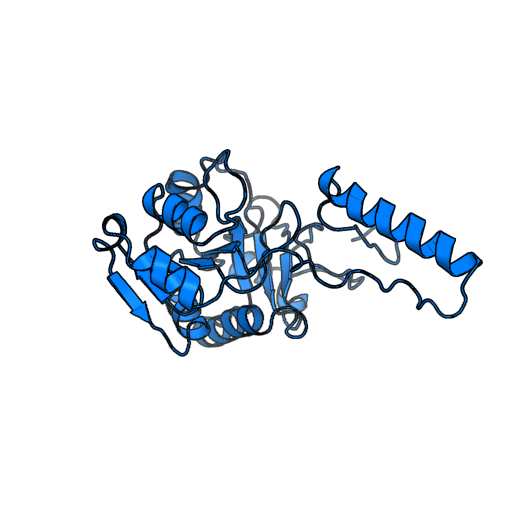A 1 88 ? -14.417 -6.964 5.268 1.00 98.56 88 SER A C 1
ATOM 710 O O . SER A 1 88 ? -15.353 -7.105 4.485 1.00 98.56 88 SER A O 1
ATOM 712 N N . ASN A 1 89 ? -14.527 -6.265 6.399 1.00 97.94 89 ASN A N 1
ATOM 713 C CA . ASN A 1 89 ? -15.726 -5.548 6.832 1.00 97.94 89 ASN A CA 1
ATOM 714 C C . ASN A 1 89 ? -15.868 -4.147 6.198 1.00 97.94 89 ASN A C 1
ATOM 716 O O . ASN A 1 89 ? -16.548 -3.281 6.745 1.00 97.94 89 ASN A O 1
ATOM 720 N N . ARG A 1 90 ? -15.224 -3.910 5.045 1.00 97.06 90 ARG A N 1
ATOM 721 C CA . ARG A 1 90 ? -15.282 -2.666 4.253 1.00 97.06 90 ARG A CA 1
ATOM 722 C C . ARG A 1 90 ? -14.824 -1.406 4.995 1.00 97.06 90 ARG A C 1
ATOM 724 O O . ARG A 1 90 ? -15.092 -0.300 4.535 1.00 97.06 90 ARG A O 1
ATOM 731 N N . LYS A 1 91 ? -14.080 -1.539 6.095 1.00 97.69 91 LYS A N 1
ATOM 732 C CA . LYS A 1 91 ? -13.469 -0.384 6.760 1.00 97.69 91 LYS A CA 1
ATOM 733 C C . LYS A 1 91 ? -12.290 0.158 5.952 1.00 97.69 91 LYS A C 1
ATOM 735 O O . LYS A 1 91 ? -11.681 -0.544 5.137 1.00 97.69 91 LYS A O 1
ATOM 740 N N . ILE A 1 92 ? -11.987 1.432 6.177 1.00 97.75 92 ILE A N 1
ATOM 741 C CA . ILE A 1 92 ? -10.797 2.105 5.657 1.00 97.75 92 ILE A CA 1
ATOM 742 C C . ILE A 1 92 ? -9.764 2.124 6.779 1.00 97.75 92 ILE A C 1
ATOM 744 O O . ILE A 1 92 ? -10.056 2.570 7.889 1.00 97.75 92 ILE A O 1
ATOM 748 N N . VAL A 1 93 ? -8.565 1.623 6.496 1.00 98.56 93 VAL A N 1
ATOM 749 C CA . VAL A 1 93 ? -7.490 1.511 7.484 1.00 98.56 93 VAL A CA 1
ATOM 750 C C . VAL A 1 93 ? -6.238 2.175 6.944 1.00 98.56 93 VAL A C 1
ATOM 752 O O . VAL A 1 93 ? -5.722 1.785 5.897 1.00 98.56 93 VAL A O 1
ATOM 755 N N . ALA A 1 94 ? -5.717 3.156 7.672 1.00 98.62 94 ALA A N 1
ATOM 756 C CA . ALA A 1 94 ? -4.378 3.658 7.422 1.00 98.62 94 ALA A CA 1
ATOM 757 C C . ALA A 1 94 ? -3.341 2.704 8.031 1.00 98.62 94 ALA A C 1
ATOM 759 O O . ALA A 1 94 ? -3.451 2.304 9.188 1.00 98.62 94 ALA A O 1
ATOM 760 N N . ARG A 1 95 ? -2.335 2.329 7.246 1.00 98.69 95 ARG A N 1
ATOM 761 C CA . ARG A 1 95 ? -1.226 1.450 7.611 1.00 98.69 95 ARG A CA 1
ATOM 762 C C . ARG A 1 95 ? 0.074 2.243 7.594 1.00 98.69 95 ARG A C 1
ATOM 764 O O . ARG A 1 95 ? 0.469 2.785 6.562 1.00 98.69 95 ARG A O 1
ATOM 771 N N . PHE A 1 96 ? 0.752 2.226 8.732 1.00 98.81 96 PHE A N 1
ATOM 772 C CA . PHE A 1 96 ? 2.110 2.705 8.931 1.00 98.81 96 PHE A CA 1
ATOM 773 C C . PHE A 1 96 ? 2.939 1.539 9.477 1.00 98.81 96 PHE A C 1
ATOM 775 O O . PHE A 1 96 ? 2.711 1.098 10.603 1.00 98.81 96 PHE A O 1
ATOM 782 N N . ALA A 1 97 ? 3.849 0.990 8.674 1.00 98.31 97 ALA A N 1
ATOM 783 C CA . ALA A 1 97 ? 4.652 -0.164 9.078 1.00 98.31 97 ALA A CA 1
ATOM 784 C C . ALA A 1 97 ? 6.013 -0.200 8.379 1.00 98.31 97 ALA A C 1
ATOM 786 O O . ALA A 1 97 ? 6.093 0.127 7.201 1.00 98.31 97 ALA A O 1
ATOM 787 N N . GLY A 1 98 ? 7.048 -0.664 9.074 1.00 98.06 98 GLY A N 1
ATOM 788 C CA . GLY A 1 98 ? 8.407 -0.835 8.579 1.00 98.06 98 GLY A CA 1
ATOM 789 C C . GLY A 1 98 ? 9.010 0.420 7.947 1.00 98.06 98 GLY A C 1
ATOM 790 O O . GLY A 1 98 ? 8.534 1.553 8.121 1.00 98.06 98 GLY A O 1
ATOM 791 N N . ARG A 1 99 ? 10.064 0.183 7.164 1.00 98.31 99 ARG A N 1
ATOM 792 C CA . ARG A 1 99 ? 10.749 1.216 6.388 1.00 98.31 99 ARG A CA 1
ATOM 793 C C . ARG A 1 99 ? 9.819 1.838 5.352 1.00 98.31 99 ARG A C 1
ATOM 795 O O . ARG A 1 99 ? 9.126 1.131 4.621 1.00 98.31 99 ARG A O 1
ATOM 802 N N . MET A 1 100 ? 9.793 3.163 5.307 1.00 97.81 100 MET A N 1
ATOM 803 C CA . MET A 1 100 ? 9.027 3.920 4.321 1.00 97.81 100 MET A CA 1
ATOM 804 C C . MET A 1 100 ? 9.510 3.634 2.893 1.00 97.81 100 MET A C 1
ATOM 806 O O . MET A 1 100 ? 10.700 3.440 2.644 1.00 97.81 100 MET A O 1
ATOM 810 N N . GLU A 1 101 ? 8.569 3.625 1.957 1.00 96.94 101 GLU A N 1
ATOM 811 C CA . GLU A 1 101 ? 8.829 3.527 0.527 1.00 96.94 101 GLU A CA 1
ATOM 812 C C . GLU A 1 101 ? 9.472 4.807 -0.021 1.00 96.94 101 GLU A C 1
ATOM 814 O O . GLU A 1 101 ? 9.084 5.917 0.337 1.00 96.94 101 GLU A O 1
ATOM 819 N N . TRP A 1 102 ? 10.416 4.654 -0.941 1.00 95.31 102 TRP A N 1
ATOM 820 C CA . TRP A 1 102 ? 10.976 5.725 -1.742 1.00 95.31 102 TRP A CA 1
ATOM 821 C C . TRP A 1 102 ? 10.022 6.090 -2.879 1.00 95.31 102 TRP A C 1
ATOM 823 O O . TRP A 1 102 ? 9.516 5.222 -3.596 1.00 95.31 102 TRP A O 1
ATOM 833 N N . GLY A 1 103 ? 9.843 7.393 -3.084 1.00 93.50 103 GLY A N 1
ATOM 834 C CA . GLY A 1 103 ? 9.135 7.942 -4.231 1.00 93.50 103 GLY A CA 1
ATOM 835 C C . GLY A 1 103 ? 7.659 8.267 -4.007 1.00 93.50 103 GLY A C 1
ATOM 836 O O . GLY A 1 103 ? 7.127 8.245 -2.900 1.00 93.50 103 GLY A O 1
ATOM 837 N N . ALA A 1 104 ? 6.973 8.600 -5.101 1.00 90.69 104 ALA A N 1
ATOM 838 C CA . ALA A 1 104 ? 5.629 9.186 -5.069 1.00 90.69 104 ALA A CA 1
ATOM 839 C C . ALA A 1 104 ? 4.472 8.185 -4.840 1.00 90.69 104 ALA A C 1
ATOM 841 O O . ALA A 1 104 ? 3.296 8.560 -4.927 1.00 90.69 104 ALA A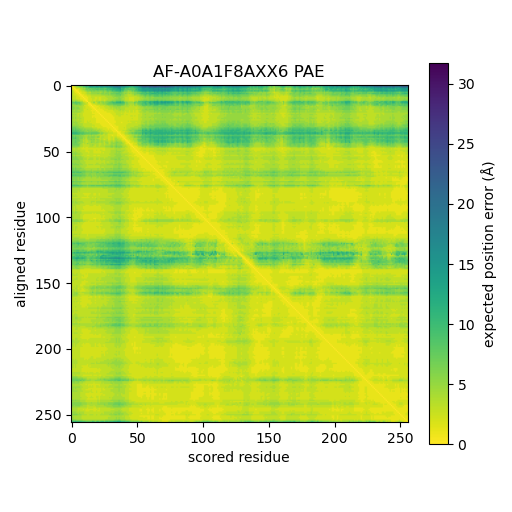 O 1
ATOM 842 N N . ARG A 1 105 ? 4.759 6.895 -4.624 1.00 95.19 105 ARG A N 1
ATOM 843 C CA . ARG A 1 105 ? 3.747 5.834 -4.483 1.00 95.19 105 ARG A CA 1
ATOM 844 C C . ARG A 1 105 ? 3.888 5.147 -3.136 1.00 95.19 105 ARG A C 1
ATOM 846 O O . ARG A 1 105 ? 4.977 4.740 -2.760 1.00 95.19 105 ARG A O 1
ATOM 853 N N . ALA A 1 106 ? 2.763 4.949 -2.457 1.00 97.06 106 ALA A N 1
ATOM 854 C CA . ALA A 1 106 ? 2.725 4.054 -1.313 1.00 97.06 106 ALA A CA 1
ATOM 855 C C . ALA A 1 106 ? 2.610 2.607 -1.794 1.00 97.06 106 ALA A C 1
ATOM 857 O O . ALA A 1 106 ? 1.685 2.256 -2.527 1.00 97.06 106 ALA A O 1
ATOM 858 N N . LEU A 1 107 ? 3.545 1.771 -1.362 1.00 97.62 107 LEU A N 1
ATOM 859 C CA . LEU A 1 107 ? 3.679 0.360 -1.716 1.00 97.62 107 LEU A CA 1
ATOM 860 C C . LEU A 1 107 ? 3.476 -0.515 -0.465 1.00 97.62 107 LEU A C 1
ATOM 862 O O . LEU A 1 107 ? 4.181 -1.505 -0.239 1.00 97.62 107 LEU A O 1
ATOM 866 N N . GLY A 1 108 ? 2.498 -0.135 0.359 1.00 98.06 108 GLY A N 1
ATOM 867 C CA . GLY A 1 108 ? 2.005 -0.873 1.516 1.00 98.06 108 GLY A CA 1
ATOM 868 C C . GLY A 1 108 ? 2.352 -0.251 2.868 1.00 98.06 108 GLY A C 1
ATOM 869 O O . GLY A 1 108 ? 1.535 -0.320 3.783 1.00 98.06 108 GLY A O 1
ATOM 870 N N . ASN A 1 109 ? 3.531 0.344 3.041 1.00 98.50 109 ASN A N 1
ATOM 871 C CA . ASN A 1 109 ? 4.093 0.757 4.334 1.00 98.50 109 ASN A CA 1
ATOM 872 C C . ASN A 1 109 ? 3.631 2.135 4.817 1.00 98.50 109 ASN A C 1
ATOM 874 O O . ASN A 1 109 ? 3.599 2.344 6.031 1.00 98.50 109 ASN A O 1
ATOM 878 N N . ARG A 1 110 ? 3.228 3.033 3.915 1.00 98.56 110 ARG A N 1
ATOM 879 C CA . ARG A 1 110 ? 2.557 4.309 4.231 1.00 98.56 110 ARG A CA 1
ATOM 880 C C . ARG A 1 110 ? 1.274 4.448 3.413 1.00 98.56 110 ARG A C 1
ATOM 882 O O . ARG A 1 110 ? 1.170 5.271 2.505 1.00 98.56 110 ARG A O 1
ATOM 889 N N . SER A 1 111 ? 0.307 3.573 3.680 1.00 98.69 111 SER A N 1
ATOM 890 C CA . SER A 1 111 ? -0.837 3.317 2.789 1.00 98.69 111 SER A CA 1
ATOM 891 C C . SER A 1 111 ? -2.186 3.478 3.480 1.00 98.69 111 SER A C 1
ATOM 893 O O . SER A 1 111 ? -2.324 3.158 4.652 1.00 98.69 111 SER A O 1
ATOM 895 N N . ILE A 1 112 ? -3.203 3.920 2.748 1.00 98.50 112 ILE A N 1
ATOM 896 C CA . ILE A 1 112 ? -4.613 3.803 3.129 1.00 98.50 112 ILE A CA 1
ATOM 897 C C . ILE A 1 112 ? -5.193 2.633 2.343 1.00 98.50 112 ILE A C 1
ATOM 899 O O . ILE A 1 112 ? -5.083 2.578 1.116 1.00 98.50 112 ILE A O 1
ATOM 903 N N . LEU A 1 113 ? -5.790 1.695 3.069 1.00 98.56 113 LEU A N 1
ATOM 904 C CA . LEU A 1 113 ? -6.234 0.412 2.555 1.00 98.56 113 LEU A CA 1
ATOM 905 C C . LEU A 1 113 ? -7.743 0.252 2.745 1.00 98.56 113 LEU A C 1
ATOM 907 O O . LEU A 1 113 ? -8.289 0.608 3.790 1.00 98.56 113 LEU A O 1
ATOM 911 N N . THR A 1 114 ? -8.415 -0.329 1.754 1.00 97.94 114 THR A N 1
ATOM 912 C CA . THR A 1 114 ? -9.809 -0.776 1.884 1.00 97.94 114 THR A CA 1
ATOM 913 C C . THR A 1 114 ? -10.102 -1.940 0.934 1.00 97.94 114 THR A C 1
ATOM 915 O O . THR A 1 114 ? -9.237 -2.394 0.177 1.00 97.94 114 THR A O 1
ATOM 918 N N . HIS A 1 115 ? -11.321 -2.473 1.002 1.00 98.44 115 HIS A N 1
ATOM 919 C CA . HIS A 1 115 ? -11.732 -3.614 0.201 1.00 98.44 115 HIS A CA 1
ATOM 920 C C . HIS A 1 115 ? -11.723 -3.216 -1.284 1.00 98.44 115 HIS A C 1
ATOM 922 O O . HIS A 1 115 ? -12.323 -2.203 -1.647 1.00 98.44 115 HIS A O 1
ATOM 928 N N . PRO A 1 116 ? -11.161 -4.033 -2.191 1.00 97.69 116 PRO A N 1
ATOM 929 C CA . PRO A 1 116 ? -11.049 -3.696 -3.617 1.00 97.69 116 PRO A CA 1
ATOM 930 C C . PRO A 1 116 ? -12.392 -3.711 -4.377 1.00 97.69 116 PRO A C 1
ATOM 932 O O . PRO A 1 116 ? -12.431 -3.523 -5.588 1.00 97.69 116 PRO A O 1
ATOM 935 N N . GLN A 1 117 ? -13.512 -3.889 -3.667 1.00 96.25 117 GLN A N 1
ATOM 936 C CA . GLN A 1 117 ? -14.880 -3.825 -4.194 1.00 96.25 117 GLN A CA 1
ATOM 937 C C . GLN A 1 117 ? -15.733 -2.782 -3.453 1.00 96.25 117 GLN A C 1
ATOM 939 O O . GLN A 1 117 ? -16.956 -2.753 -3.609 1.00 96.25 117 GLN A O 1
ATOM 944 N N . ASN A 1 118 ? -15.115 -1.956 -2.604 1.00 94.56 118 ASN A N 1
ATOM 945 C CA . ASN A 1 118 ? -15.799 -0.943 -1.815 1.00 94.56 118 ASN A CA 1
ATOM 946 C C . ASN A 1 118 ? -15.837 0.402 -2.545 1.00 94.56 118 ASN A C 1
ATOM 948 O O . ASN A 1 118 ? -15.008 1.271 -2.300 1.00 94.56 118 ASN A O 1
ATOM 952 N N . LEU A 1 119 ? -16.802 0.555 -3.457 1.00 91.75 119 LEU A N 1
ATOM 953 C CA . LEU A 1 119 ? -17.016 1.826 -4.158 1.00 91.75 119 LEU A CA 1
ATOM 954 C C . LEU A 1 119 ? -17.467 2.955 -3.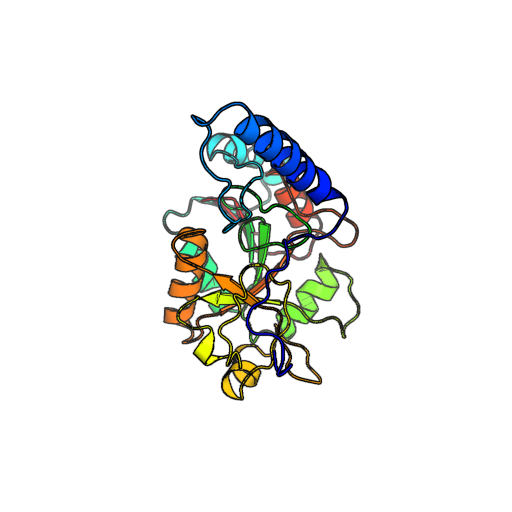220 1.00 91.75 119 LEU A C 1
ATOM 956 O O . LEU A 1 119 ? -17.121 4.106 -3.457 1.00 91.75 119 LEU A O 1
ATOM 960 N N . GLU A 1 120 ? -18.192 2.634 -2.149 1.00 89.31 120 GLU A N 1
ATOM 961 C CA . GLU A 1 120 ? -18.555 3.613 -1.116 1.00 89.31 120 GLU A CA 1
ATOM 962 C C . GLU A 1 120 ? -17.298 4.112 -0.397 1.00 89.31 120 GLU A C 1
ATOM 964 O O . GLU A 1 120 ? -17.052 5.309 -0.353 1.00 89.31 120 GLU A O 1
ATOM 969 N N . GLY A 1 121 ? -16.405 3.204 0.009 1.00 83.25 121 GLY A N 1
ATOM 970 C CA . GLY A 1 121 ? -15.125 3.591 0.609 1.00 83.25 121 GLY A CA 1
ATOM 971 C C . GLY A 1 121 ? -14.222 4.411 -0.319 1.00 83.25 121 GLY A C 1
ATOM 972 O O . GLY A 1 121 ? -13.483 5.265 0.151 1.00 83.25 121 GLY A O 1
ATOM 973 N N . VAL A 1 122 ? -14.282 4.202 -1.638 1.00 86.06 122 VAL A N 1
ATOM 974 C CA . VAL A 1 122 ? -13.600 5.062 -2.629 1.00 86.06 122 VAL A CA 1
ATOM 975 C C . VAL A 1 122 ? -14.120 6.494 -2.563 1.00 86.06 122 VAL A C 1
ATOM 977 O O . VAL A 1 122 ? -13.324 7.435 -2.592 1.00 86.06 122 VAL A O 1
ATOM 980 N N . ARG A 1 123 ? -15.441 6.656 -2.446 1.00 85.75 123 ARG A N 1
ATOM 981 C CA . ARG A 1 123 ? -16.081 7.957 -2.266 1.00 85.75 123 ARG A CA 1
ATOM 982 C C . ARG A 1 123 ? -15.662 8.587 -0.939 1.00 85.75 123 ARG A C 1
ATOM 984 O O . ARG A 1 123 ? -15.197 9.720 -0.960 1.00 85.75 123 ARG A O 1
ATOM 991 N N . ASP A 1 124 ? -15.711 7.839 0.161 1.00 86.94 124 ASP A N 1
ATOM 992 C CA . ASP A 1 124 ? -15.313 8.329 1.487 1.00 86.94 124 ASP A CA 1
ATOM 993 C C . ASP A 1 124 ? -13.841 8.767 1.512 1.00 86.94 124 ASP A C 1
ATOM 995 O O . ASP A 1 124 ? -13.517 9.856 1.982 1.00 86.94 124 ASP A O 1
ATOM 999 N N . ILE A 1 125 ? -12.933 7.966 0.939 1.00 85.75 125 ILE A N 1
ATOM 1000 C CA . ILE A 1 125 ? -11.511 8.323 0.816 1.00 85.75 125 ILE A CA 1
ATOM 1001 C C . ILE A 1 125 ? -11.352 9.611 0.000 1.00 85.75 125 ILE A C 1
ATOM 1003 O O . ILE A 1 125 ? -10.554 10.480 0.367 1.00 85.75 125 ILE A O 1
ATOM 1007 N N . ASN A 1 126 ? -12.076 9.742 -1.113 1.00 86.00 126 ASN A N 1
ATOM 1008 C CA . ASN A 1 126 ? -11.995 10.932 -1.950 1.00 86.00 126 ASN A CA 1
ATOM 1009 C C . ASN A 1 126 ? -12.551 12.173 -1.250 1.00 86.00 126 ASN A C 1
ATOM 1011 O O . ASN A 1 126 ? -11.866 13.187 -1.237 1.00 86.00 126 ASN A O 1
ATOM 1015 N N . GLU A 1 127 ? -13.722 12.101 -0.627 1.00 84.94 127 GLU A N 1
ATOM 1016 C CA . GLU A 1 127 ? -14.365 13.253 0.015 1.00 84.94 127 GLU A CA 1
ATOM 1017 C C . GLU A 1 127 ? -13.663 13.671 1.317 1.00 84.94 127 GLU A C 1
ATOM 1019 O O . GLU A 1 127 ? -13.541 14.860 1.597 1.00 84.94 127 GLU A O 1
ATOM 1024 N N . GLN A 1 128 ? -13.171 12.713 2.108 1.00 83.12 128 GLN A N 1
ATOM 1025 C CA . GLN A 1 128 ? -12.700 12.976 3.474 1.00 83.12 128 GLN A CA 1
ATOM 1026 C C . GLN A 1 128 ? -11.176 13.066 3.613 1.00 83.12 128 GLN A C 1
ATOM 1028 O O . GLN A 1 128 ? -10.679 13.391 4.695 1.00 83.12 128 GLN A O 1
ATOM 1033 N N . ILE A 1 129 ? -10.420 12.695 2.573 1.00 82.69 129 ILE A N 1
ATOM 1034 C CA . ILE A 1 129 ? -8.955 12.567 2.657 1.00 82.69 129 ILE A CA 1
ATOM 1035 C C . ILE A 1 129 ? -8.261 13.143 1.423 1.00 82.69 129 ILE A C 1
ATOM 1037 O O . ILE A 1 129 ? -7.295 13.900 1.546 1.00 82.69 129 ILE A O 1
ATOM 1041 N N . LYS A 1 130 ? -8.688 12.727 0.225 1.00 87.38 130 LYS A N 1
ATOM 1042 C CA . LYS A 1 130 ? -7.931 12.972 -1.011 1.00 87.38 130 LYS A CA 1
ATOM 1043 C C . LYS A 1 130 ? -8.357 14.195 -1.790 1.00 87.38 130 LYS A C 1
ATOM 1045 O O . LYS A 1 130 ? -7.523 14.695 -2.541 1.00 87.38 130 LYS A O 1
ATOM 1050 N N . SER A 1 131 ? -9.600 14.633 -1.651 1.00 84.44 131 SER A N 1
ATOM 1051 C CA . SER A 1 131 ? -10.196 15.745 -2.393 1.00 84.44 131 SER A CA 1
ATOM 1052 C C . SER A 1 131 ? -9.842 15.698 -3.885 1.00 84.44 131 SER A C 1
ATOM 1054 O O . SER A 1 131 ? -9.375 16.680 -4.454 1.00 84.44 131 SER A O 1
ATOM 1056 N N . ARG A 1 132 ? -9.957 14.511 -4.498 1.00 81.88 132 ARG A N 1
ATOM 1057 C CA . ARG A 1 132 ? -9.649 14.270 -5.919 1.00 81.88 132 ARG A CA 1
ATOM 1058 C C . ARG A 1 132 ? -10.927 14.254 -6.739 1.00 81.88 132 ARG A C 1
ATOM 1060 O O . ARG A 1 132 ? -11.988 13.907 -6.223 1.00 81.88 132 ARG A O 1
ATOM 1067 N N . ASP A 1 133 ? -10.795 14.539 -8.030 1.00 82.44 133 ASP A N 1
ATOM 1068 C CA . ASP A 1 133 ? -11.901 14.392 -8.967 1.00 82.44 133 ASP A CA 1
ATOM 1069 C C . ASP A 1 133 ? -12.406 12.944 -9.012 1.00 82.44 133 ASP A C 1
ATOM 1071 O O . ASP A 1 133 ? -11.626 11.986 -9.014 1.00 82.44 133 ASP A O 1
ATOM 1075 N N . PHE A 1 134 ? -13.727 12.786 -9.094 1.00 80.88 134 PHE A N 1
ATOM 1076 C CA . PHE A 1 134 ? -14.425 11.498 -8.989 1.00 80.88 134 PHE A CA 1
ATOM 1077 C C . PHE A 1 134 ? -13.996 10.450 -10.032 1.00 80.88 134 PHE A C 1
ATOM 1079 O O . PHE A 1 134 ? -14.203 9.256 -9.821 1.00 80.88 134 PHE A O 1
ATOM 1086 N N . TRP A 1 135 ? -13.420 10.881 -11.157 1.00 80.00 135 TRP A N 1
ATOM 1087 C CA . TRP A 1 135 ? -12.977 10.012 -12.248 1.00 80.00 135 TRP A CA 1
ATOM 1088 C C . TRP A 1 135 ? -11.557 9.470 -12.054 1.00 80.00 135 TRP A C 1
ATOM 1090 O O . TRP A 1 135 ? -11.158 8.544 -12.760 1.00 80.00 135 TRP A O 1
ATOM 1100 N N . MET A 1 136 ? -10.774 10.015 -11.116 1.00 83.44 136 MET A N 1
ATOM 1101 C CA . MET A 1 136 ? -9.406 9.555 -10.904 1.00 83.44 136 MET A CA 1
ATOM 1102 C C . MET A 1 136 ? -9.397 8.149 -10.285 1.00 83.44 136 MET A C 1
ATOM 1104 O O . MET A 1 136 ? -9.863 7.980 -9.154 1.00 83.44 136 MET A O 1
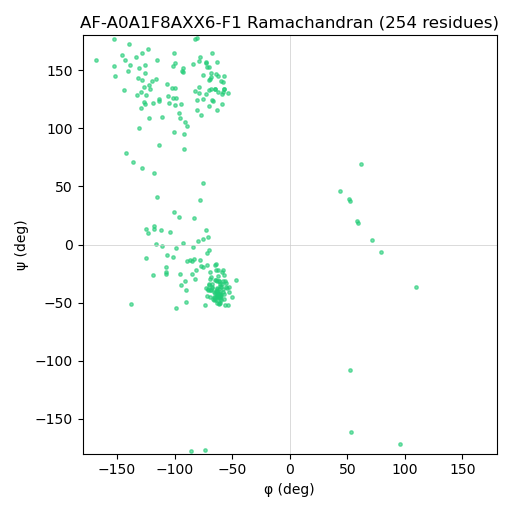ATOM 1108 N N . PRO A 1 137 ? -8.808 7.141 -10.953 1.00 85.69 137 PRO A N 1
ATOM 1109 C CA . PRO A 1 137 ? -8.778 5.796 -10.407 1.00 85.69 137 PRO A CA 1
ATOM 1110 C C . PRO A 1 137 ? -7.815 5.688 -9.220 1.00 85.69 137 PRO A C 1
ATOM 1112 O O . PRO A 1 137 ? -6.802 6.400 -9.109 1.00 85.69 137 PRO A O 1
ATOM 1115 N N . PHE A 1 138 ? -8.126 4.737 -8.344 1.00 92.31 138 PHE A N 1
ATOM 1116 C CA . PHE A 1 138 ? -7.205 4.223 -7.338 1.00 92.31 138 PHE A CA 1
ATOM 1117 C C . PHE A 1 138 ? -6.334 3.098 -7.915 1.00 92.31 138 PHE A C 1
ATOM 1119 O O . PHE A 1 138 ? -6.383 2.797 -9.106 1.00 92.31 138 PHE A O 1
ATOM 1126 N N . ALA A 1 139 ? -5.485 2.522 -7.070 1.00 94.94 139 ALA A N 1
ATOM 1127 C CA . ALA A 1 139 ? -4.621 1.402 -7.404 1.00 94.94 139 ALA A CA 1
ATOM 1128 C C . ALA A 1 139 ? -4.880 0.237 -6.443 1.00 94.94 139 ALA A C 1
ATOM 1130 O O . ALA A 1 139 ? -5.547 0.386 -5.414 1.00 94.94 139 ALA A O 1
ATOM 1131 N N . CYS A 1 140 ? -4.343 -0.935 -6.767 1.00 96.69 140 CYS A N 1
ATOM 1132 C CA . CYS A 1 140 ? -4.432 -2.111 -5.911 1.00 96.69 140 CYS A CA 1
ATOM 1133 C C . CYS A 1 140 ? -3.059 -2.698 -5.621 1.00 96.69 140 CYS A C 1
ATOM 1135 O O . CYS A 1 140 ? -2.132 -2.585 -6.417 1.00 96.69 140 CYS A O 1
ATOM 1137 N N . SER A 1 141 ? -2.955 -3.385 -4.495 1.00 98.69 141 SER A N 1
ATOM 1138 C CA . SER A 1 141 ? -1.851 -4.290 -4.208 1.00 98.69 141 SER A CA 1
ATOM 1139 C C . SER A 1 141 ? -2.357 -5.720 -4.340 1.00 98.69 141 SER A C 1
ATOM 1141 O O . SER A 1 141 ? -3.374 -6.062 -3.738 1.00 98.69 141 SER A O 1
ATOM 1143 N N . ILE A 1 142 ? -1.675 -6.546 -5.130 1.00 98.69 142 ILE A N 1
ATOM 1144 C CA . ILE A 1 142 ? -2.055 -7.929 -5.438 1.00 98.69 142 ILE A CA 1
ATOM 1145 C C . ILE A 1 142 ? -0.911 -8.845 -5.016 1.00 98.69 142 ILE A C 1
ATOM 1147 O O . ILE A 1 142 ? 0.252 -8.535 -5.262 1.00 98.69 142 ILE A O 1
ATOM 1151 N N . LEU A 1 143 ? -1.228 -9.980 -4.394 1.00 98.75 143 LEU A N 1
ATOM 1152 C CA . LEU A 1 143 ? -0.233 -11.024 -4.139 1.00 98.75 143 LEU A CA 1
ATOM 1153 C C . LEU A 1 143 ? 0.410 -11.469 -5.458 1.00 98.75 143 LEU A C 1
ATOM 1155 O O . LEU A 1 143 ? -0.305 -11.735 -6.426 1.00 98.75 143 LEU A O 1
ATOM 1159 N N . SER A 1 144 ? 1.738 -11.594 -5.491 1.00 97.56 144 SER A N 1
ATOM 1160 C CA . SER A 1 144 ? 2.480 -11.991 -6.698 1.00 97.56 144 SER A CA 1
ATOM 1161 C C . SER A 1 144 ? 1.924 -13.253 -7.364 1.00 97.56 144 SER A C 1
ATOM 1163 O O . SER A 1 144 ? 1.626 -13.277 -8.554 1.00 97.56 144 SER A O 1
ATOM 1165 N N . GLU A 1 145 ? 1.631 -14.273 -6.562 1.00 97.75 145 GLU A N 1
ATOM 1166 C CA . GLU A 1 145 ? 1.075 -15.558 -6.979 1.00 97.75 145 GLU A CA 1
ATOM 1167 C C . GLU A 1 145 ? -0.390 -15.486 -7.455 1.00 97.75 145 GLU A C 1
ATOM 1169 O O . GLU A 1 145 ? -0.951 -16.489 -7.892 1.00 97.75 145 GLU A O 1
ATOM 1174 N N . LYS A 1 146 ? -1.034 -14.315 -7.361 1.00 97.88 146 LYS A N 1
ATOM 1175 C CA . LYS A 1 146 ? -2.416 -14.062 -7.800 1.00 97.88 146 LYS A CA 1
ATOM 1176 C C . LYS A 1 146 ? -2.508 -13.050 -8.940 1.00 97.88 146 LYS A C 1
ATOM 1178 O O . LYS A 1 146 ? -3.620 -12.793 -9.394 1.00 97.88 146 LYS A O 1
ATOM 1183 N N . MET A 1 147 ? -1.395 -12.505 -9.433 1.00 96.88 147 MET A N 1
ATOM 1184 C CA . MET A 1 147 ? -1.394 -11.523 -10.528 1.00 96.88 147 MET A CA 1
ATOM 1185 C C . MET A 1 147 ? -2.163 -12.030 -11.757 1.00 96.88 147 MET A C 1
ATOM 1187 O O . MET A 1 147 ? -3.120 -11.392 -12.198 1.00 96.88 147 MET A O 1
ATOM 1191 N N . ASP A 1 148 ? -1.835 -13.234 -12.231 1.00 96.25 148 ASP A N 1
ATOM 1192 C CA . ASP A 1 148 ? -2.462 -13.851 -13.412 1.00 96.25 148 ASP A CA 1
ATOM 1193 C C . ASP A 1 148 ? -3.953 -14.172 -13.229 1.00 96.25 148 ASP A C 1
ATOM 1195 O O . ASP A 1 148 ? -4.683 -14.360 -14.202 1.00 96.25 148 ASP A O 1
ATOM 1199 N N . LYS A 1 149 ? -4.435 -14.220 -11.979 1.00 97.69 149 LYS A N 1
ATOM 1200 C CA . LYS A 1 149 ? -5.855 -14.445 -11.684 1.00 97.69 149 LYS A CA 1
ATOM 1201 C C . LYS A 1 149 ? -6.710 -13.244 -12.090 1.00 97.69 149 LYS A C 1
ATOM 1203 O O . LYS A 1 149 ? -7.871 -13.438 -12.445 1.00 97.69 149 LYS A O 1
ATOM 1208 N N . TYR A 1 150 ? -6.162 -12.029 -12.054 1.00 97.94 150 TYR A N 1
ATOM 1209 C CA . TYR A 1 150 ? -6.922 -10.791 -12.274 1.00 97.94 150 TYR A CA 1
ATOM 1210 C C . TYR A 1 150 ? -6.450 -9.981 -13.488 1.00 97.94 150 TYR A C 1
ATOM 1212 O O . TYR A 1 150 ? -7.246 -9.235 -14.058 1.00 97.94 150 TYR A O 1
ATOM 1220 N N . ILE A 1 151 ? -5.178 -10.109 -13.878 1.00 96.81 151 ILE A N 1
ATOM 1221 C CA . ILE A 1 151 ? -4.508 -9.215 -14.831 1.00 96.81 151 ILE A CA 1
ATOM 1222 C C . ILE A 1 151 ? -4.086 -9.958 -16.098 1.00 96.81 151 ILE A C 1
ATOM 1224 O O . ILE A 1 151 ? -3.604 -11.088 -16.047 1.00 96.81 151 ILE A O 1
ATOM 1228 N N . ILE A 1 152 ? -4.214 -9.287 -17.243 1.00 95.62 152 ILE A N 1
ATOM 1229 C CA . ILE A 1 152 ? -3.729 -9.754 -18.540 1.00 95.62 152 ILE A CA 1
ATOM 1230 C C . ILE A 1 152 ? -2.278 -9.282 -18.726 1.00 95.62 152 ILE A C 1
ATOM 1232 O O . ILE A 1 152 ? -2.002 -8.124 -19.040 1.00 95.62 152 ILE A O 1
ATOM 1236 N N . ASN A 1 153 ? -1.320 -10.190 -18.521 1.00 93.19 153 ASN A N 1
ATOM 1237 C CA . ASN A 1 153 ? 0.113 -9.900 -18.642 1.00 93.19 153 ASN A CA 1
ATOM 1238 C C . ASN A 1 153 ? 0.870 -11.013 -19.399 1.00 93.19 153 ASN A C 1
ATOM 1240 O O . ASN A 1 153 ? 1.644 -11.764 -18.798 1.00 93.19 153 ASN A O 1
ATOM 1244 N N . PRO A 1 154 ? 0.677 -11.142 -20.726 1.00 89.56 154 PRO A N 1
ATOM 1245 C CA . PRO A 1 154 ? 1.241 -12.246 -21.510 1.00 89.56 154 PRO A CA 1
ATOM 1246 C C . PRO A 1 154 ? 2.776 -12.276 -21.514 1.00 89.56 154 PRO A C 1
ATOM 1248 O O . PRO A 1 154 ? 3.369 -13.343 -21.633 1.00 89.56 154 PRO A O 1
ATOM 1251 N N . LYS A 1 155 ? 3.427 -11.118 -21.347 1.00 89.12 155 LYS A N 1
ATOM 1252 C CA . LYS A 1 155 ? 4.893 -10.981 -21.340 1.00 89.12 155 LYS A CA 1
ATOM 1253 C C . LYS A 1 155 ? 5.520 -11.054 -19.947 1.00 89.12 155 LYS A C 1
ATOM 1255 O O . LYS A 1 155 ? 6.731 -10.901 -19.840 1.00 89.12 155 LYS A O 1
ATOM 1260 N N . LYS A 1 156 ? 4.715 -11.256 -18.894 1.00 89.62 156 LYS A N 1
ATOM 1261 C CA . LYS A 1 156 ? 5.176 -11.351 -17.495 1.00 89.62 156 LYS A CA 1
ATOM 1262 C C . LYS A 1 156 ? 6.066 -10.179 -17.069 1.00 89.62 156 LYS A C 1
ATOM 1264 O O . LYS A 1 156 ? 7.049 -10.347 -16.355 1.00 89.62 156 LYS A O 1
ATOM 1269 N N . VAL A 1 157 ? 5.720 -8.976 -17.521 1.00 89.50 157 VAL A N 1
ATOM 1270 C CA . VAL A 1 157 ? 6.424 -7.755 -17.115 1.00 89.50 157 VAL A CA 1
ATOM 1271 C C . VAL A 1 157 ? 6.043 -7.454 -15.669 1.00 89.50 157 VAL A C 1
ATOM 1273 O O . VAL A 1 157 ? 4.859 -7.475 -15.341 1.00 89.50 157 VAL A O 1
ATOM 1276 N N . ALA A 1 158 ? 7.029 -7.224 -14.805 1.00 85.62 158 ALA A N 1
ATOM 1277 C CA . ALA A 1 158 ? 6.800 -7.090 -13.371 1.00 85.62 158 ALA A CA 1
ATOM 1278 C C . ALA A 1 158 ? 5.950 -5.852 -13.032 1.00 85.62 158 ALA A C 1
ATOM 1280 O O . ALA A 1 158 ? 6.194 -4.743 -13.514 1.00 85.62 158 ALA A O 1
ATOM 1281 N N . GLY A 1 159 ? 4.952 -6.036 -12.165 1.00 88.44 159 GLY A N 1
ATOM 1282 C CA . GLY A 1 159 ? 4.007 -4.996 -11.746 1.00 88.44 159 GLY A CA 1
ATOM 1283 C C . GLY A 1 159 ? 4.330 -4.392 -10.381 1.00 88.44 159 GLY A C 1
ATOM 1284 O O . GLY A 1 159 ? 3.420 -3.990 -9.669 1.00 88.44 159 GLY A O 1
ATOM 1285 N N . GLN A 1 160 ? 5.595 -4.376 -9.963 1.00 91.69 160 GLN A N 1
ATOM 1286 C CA . GLN A 1 160 ? 5.981 -4.200 -8.553 1.00 91.69 160 GLN A CA 1
ATOM 1287 C C . GLN A 1 160 ? 5.703 -2.809 -7.973 1.00 91.69 160 GLN A C 1
ATOM 1289 O O . GLN A 1 160 ? 5.465 -2.685 -6.777 1.00 91.69 160 GLN A O 1
ATOM 1294 N N . TYR A 1 161 ? 5.704 -1.760 -8.797 1.00 94.81 161 TYR A N 1
ATOM 1295 C CA . TYR A 1 161 ? 5.847 -0.388 -8.289 1.00 94.81 161 TYR A CA 1
ATOM 1296 C C . TYR A 1 161 ? 4.662 0.540 -8.567 1.00 94.81 161 TYR A C 1
ATOM 1298 O O . TYR A 1 161 ? 4.801 1.758 -8.456 1.00 94.81 161 TYR A O 1
ATOM 1306 N N . MET A 1 162 ? 3.506 0.009 -8.986 1.00 95.69 162 MET A N 1
ATOM 1307 C CA . MET A 1 162 ? 2.378 0.835 -9.445 1.00 95.69 162 MET A CA 1
ATOM 1308 C C . MET A 1 162 ? 2.788 1.844 -10.527 1.00 95.69 162 MET A C 1
ATOM 1310 O O . MET A 1 162 ? 2.304 2.974 -10.539 1.00 95.69 162 MET A O 1
ATOM 1314 N N . ILE A 1 163 ? 3.691 1.477 -11.436 1.00 93.56 163 ILE A N 1
ATOM 1315 C CA . ILE A 1 163 ? 4.161 2.367 -12.512 1.00 93.56 163 ILE A CA 1
ATOM 1316 C C . ILE A 1 163 ? 3.623 1.978 -13.891 1.00 93.56 163 ILE A C 1
ATOM 1318 O O . ILE A 1 163 ? 3.481 2.833 -14.757 1.00 93.56 163 ILE A O 1
ATOM 1322 N N . LEU A 1 164 ? 3.250 0.710 -14.066 1.00 93.25 164 LEU A N 1
ATOM 1323 C CA . LEU A 1 164 ? 2.693 0.174 -15.304 1.00 93.25 164 LEU A CA 1
ATOM 1324 C C . LEU A 1 164 ? 1.195 -0.081 -15.151 1.00 93.25 164 LEU A C 1
ATOM 1326 O O . LEU A 1 164 ? 0.758 -0.597 -14.122 1.00 93.25 164 LEU A O 1
ATOM 1330 N N . ALA A 1 165 ? 0.432 0.266 -16.184 1.00 94.19 165 ALA A N 1
ATOM 1331 C CA . ALA A 1 165 ? -0.969 -0.109 -16.310 1.00 94.19 165 ALA A CA 1
ATOM 1332 C C . ALA A 1 165 ? -1.107 -1.417 -17.101 1.00 94.19 165 ALA A C 1
ATOM 1334 O O . ALA A 1 165 ? -0.307 -1.709 -17.995 1.00 94.19 165 ALA A O 1
ATOM 1335 N N . TYR A 1 166 ? -2.131 -2.190 -16.761 1.00 95.25 166 TYR A N 1
ATOM 1336 C CA . TYR A 1 166 ? -2.470 -3.463 -17.379 1.00 95.25 166 TYR A CA 1
ATOM 1337 C C . TYR A 1 166 ? -3.979 -3.569 -17.550 1.00 95.25 166 TYR A C 1
ATOM 1339 O O . TYR A 1 166 ? -4.733 -3.012 -16.753 1.00 95.25 166 TYR A O 1
ATOM 1347 N N . ASP A 1 167 ? -4.413 -4.358 -18.524 1.00 96.19 167 ASP A N 1
ATOM 1348 C CA . ASP A 1 167 ? -5.815 -4.736 -18.643 1.00 96.19 167 ASP A CA 1
ATOM 1349 C C . ASP A 1 167 ? -6.172 -5.786 -17.591 1.00 96.19 167 ASP A C 1
ATOM 1351 O O . ASP A 1 167 ? -5.365 -6.657 -17.235 1.00 96.19 167 ASP A O 1
ATOM 1355 N N . THR A 1 168 ? -7.403 -5.723 -17.094 1.00 97.38 168 THR A N 1
ATOM 1356 C CA . THR A 1 168 ? -7.955 -6.784 -16.253 1.00 97.38 168 THR A CA 1
ATOM 1357 C C . THR A 1 168 ? -8.723 -7.800 -17.087 1.00 97.38 168 THR A C 1
ATOM 1359 O O . THR A 1 168 ? -9.279 -7.497 -18.139 1.00 97.38 168 THR A O 1
ATOM 1362 N N . ASN A 1 169 ? -8.770 -9.042 -16.607 1.00 97.50 169 ASN A N 1
ATOM 1363 C CA . ASN A 1 169 ? -9.723 -10.025 -17.116 1.00 97.50 169 ASN A CA 1
ATOM 1364 C C . ASN A 1 169 ? -11.101 -9.831 -16.441 1.00 97.50 169 ASN A C 1
ATOM 1366 O O . ASN A 1 169 ? -11.248 -9.027 -15.520 1.00 97.50 169 ASN A O 1
ATOM 1370 N N . LYS A 1 170 ? -12.116 -10.611 -16.844 1.00 97.88 170 LYS A N 1
ATOM 1371 C CA . LYS A 1 170 ? -13.481 -10.516 -16.284 1.00 97.88 170 LYS A CA 1
ATOM 1372 C C . LYS A 1 170 ? -13.520 -10.613 -14.751 1.00 97.88 170 LYS A C 1
ATOM 1374 O O . LYS A 1 170 ? -14.265 -9.880 -14.107 1.00 97.88 170 LYS A O 1
ATOM 1379 N N . LEU A 1 171 ? -12.721 -11.507 -14.165 1.00 98.19 171 LEU A N 1
ATOM 1380 C CA . LEU A 1 171 ? -12.667 -11.681 -12.714 1.00 98.19 171 LEU A CA 1
ATOM 1381 C C . LEU A 1 171 ? -11.976 -10.493 -12.034 1.00 98.19 171 LEU A C 1
ATOM 1383 O O . LEU A 1 171 ? -12.420 -10.061 -10.973 1.00 98.19 171 LEU A O 1
ATOM 1387 N N . GLY A 1 172 ? -10.918 -9.950 -12.641 1.00 98.00 172 GLY A N 1
ATOM 1388 C CA . GLY A 1 172 ? -10.267 -8.720 -12.195 1.00 98.00 172 GLY A CA 1
ATOM 1389 C C . GLY A 1 172 ? -11.228 -7.534 -12.194 1.00 98.00 172 GLY A C 1
ATOM 1390 O O . GLY A 1 172 ? -11.359 -6.873 -11.166 1.00 98.00 172 GLY A O 1
ATOM 1391 N N . ALA A 1 173 ? -11.976 -7.334 -13.280 1.00 97.25 173 ALA A N 1
ATOM 1392 C CA . ALA A 1 173 ? -12.983 -6.278 -13.378 1.00 97.25 173 ALA A CA 1
ATOM 1393 C C . ALA A 1 173 ? -14.061 -6.381 -12.277 1.00 97.25 173 ALA A C 1
ATOM 1395 O O . ALA A 1 173 ? -14.471 -5.375 -11.702 1.00 97.25 173 ALA A O 1
ATOM 1396 N N . GLU A 1 174 ? -14.482 -7.599 -11.916 1.00 97.12 174 GLU A N 1
ATOM 1397 C CA . GLU A 1 174 ? -15.458 -7.832 -10.842 1.00 97.12 174 GLU A CA 1
ATOM 1398 C C . GLU A 1 174 ? -14.862 -7.624 -9.435 1.00 97.12 174 GLU A C 1
ATOM 1400 O O . GLU A 1 174 ? -15.431 -6.914 -8.595 1.00 97.12 174 GLU A O 1
ATOM 1405 N N . LYS A 1 175 ? -13.726 -8.277 -9.150 1.00 98.06 175 LYS A N 1
ATOM 1406 C CA . LYS A 1 175 ? -13.128 -8.352 -7.806 1.00 98.06 175 LYS A CA 1
ATOM 1407 C C . LYS A 1 175 ? -12.315 -7.120 -7.432 1.00 98.06 175 LYS A C 1
ATOM 1409 O O . LYS A 1 175 ? -12.126 -6.874 -6.244 1.00 98.06 175 LYS A O 1
ATOM 1414 N N . LEU A 1 176 ? -11.855 -6.347 -8.413 1.00 97.81 176 LEU A N 1
ATOM 1415 C CA . LEU A 1 176 ? -11.024 -5.161 -8.207 1.00 97.81 176 LEU A CA 1
ATOM 1416 C C . LEU A 1 176 ? -11.743 -3.859 -8.554 1.00 97.81 176 LEU A C 1
ATOM 1418 O O . LEU A 1 176 ? -11.096 -2.820 -8.614 1.00 97.81 176 LEU A O 1
ATOM 1422 N N . ARG A 1 177 ? -13.068 -3.890 -8.750 1.00 95.62 177 ARG A N 1
ATOM 1423 C CA . ARG A 1 177 ? -13.866 -2.759 -9.252 1.00 95.62 177 ARG A CA 1
ATOM 1424 C C . ARG A 1 177 ? -13.594 -1.409 -8.583 1.00 95.62 177 ARG A C 1
ATOM 1426 O O . ARG A 1 177 ? -13.764 -0.401 -9.237 1.00 95.62 177 ARG A O 1
ATOM 1433 N N . ALA A 1 178 ? -13.199 -1.348 -7.312 1.00 95.44 178 ALA A N 1
ATOM 1434 C CA . ALA A 1 178 ? -12.924 -0.082 -6.622 1.00 95.44 178 ALA A CA 1
ATOM 1435 C C . ALA A 1 178 ? -11.497 0.454 -6.852 1.00 95.44 178 ALA A C 1
ATOM 1437 O O . ALA A 1 178 ? -11.205 1.607 -6.556 1.00 95.44 178 ALA A O 1
ATOM 1438 N N . ALA A 1 179 ? -10.602 -0.380 -7.372 1.00 95.69 179 ALA A N 1
ATOM 1439 C CA . ALA A 1 179 ? -9.176 -0.114 -7.515 1.00 95.69 179 ALA A CA 1
ATOM 1440 C C . ALA A 1 179 ? -8.700 -0.108 -8.982 1.00 95.69 179 ALA A C 1
ATOM 1442 O O . ALA A 1 179 ? -7.501 -0.214 -9.242 1.00 95.69 179 ALA A O 1
ATOM 1443 N N . ILE A 1 180 ? -9.639 -0.016 -9.926 1.00 95.50 180 ILE A N 1
ATOM 1444 C CA . ILE A 1 180 ? -9.401 0.014 -11.373 1.00 95.50 180 ILE A CA 1
ATOM 1445 C C . ILE A 1 180 ? -10.123 1.203 -12.001 1.00 95.50 180 ILE A C 1
ATOM 1447 O O . ILE A 1 180 ? -11.012 1.810 -11.393 1.00 95.50 180 ILE A O 1
ATOM 1451 N N . HIS A 1 181 ? -9.759 1.534 -13.230 1.00 94.62 181 HIS A N 1
ATOM 1452 C CA . HIS A 1 181 ? -10.457 2.553 -13.993 1.00 94.62 181 HIS A CA 1
ATOM 1453 C C . HIS A 1 181 ? -11.856 2.068 -14.406 1.00 94.62 181 HIS A C 1
ATOM 1455 O O . HIS A 1 181 ? -12.025 0.940 -14.860 1.00 94.62 181 HIS A O 1
ATOM 1461 N N . GLN A 1 182 ? -12.883 2.899 -14.208 1.00 90.75 182 GLN A N 1
ATOM 1462 C CA . GLN A 1 182 ? -14.282 2.463 -14.360 1.00 90.75 182 GLN A CA 1
ATOM 1463 C C . GLN A 1 182 ? -14.740 2.352 -15.818 1.00 90.75 182 GLN A C 1
ATOM 1465 O O . GLN A 1 182 ? -15.753 1.712 -16.081 1.00 90.75 182 GLN A O 1
ATOM 1470 N N . TYR A 1 183 ? -14.028 2.994 -16.747 1.00 92.12 183 TYR A N 1
ATOM 1471 C CA . TYR A 1 183 ? -14.402 3.014 -18.160 1.00 92.12 183 TYR A CA 1
ATOM 1472 C C . TYR A 1 183 ? -13.788 1.849 -18.943 1.00 92.12 183 TYR A C 1
ATOM 1474 O O . TYR A 1 183 ? -14.498 1.148 -19.654 1.00 92.12 183 TYR A O 1
ATOM 1482 N N . ASP A 1 184 ? -12.478 1.630 -18.799 1.00 94.12 184 ASP A N 1
ATOM 1483 C CA . ASP A 1 184 ? -11.724 0.626 -19.569 1.00 94.12 184 ASP A CA 1
ATOM 1484 C C . ASP A 1 184 ? -11.238 -0.563 -18.725 1.00 94.12 184 ASP A C 1
ATOM 1486 O O . ASP A 1 184 ? -10.620 -1.482 -19.255 1.00 94.12 184 ASP A O 1
ATOM 1490 N N . PHE A 1 185 ? -11.515 -0.568 -17.417 1.00 95.69 185 PHE A N 1
ATOM 1491 C CA . PHE A 1 185 ? -11.099 -1.614 -16.477 1.00 95.69 185 PHE A CA 1
ATOM 1492 C C . PHE A 1 185 ? -9.584 -1.837 -16.398 1.00 95.69 185 PHE A C 1
ATOM 1494 O O . PHE A 1 185 ? -9.134 -2.877 -15.904 1.00 95.69 185 PHE A O 1
ATOM 1501 N N . SER A 1 186 ? -8.789 -0.856 -16.827 1.00 96.38 186 SER A N 1
ATOM 1502 C CA . SER A 1 186 ? -7.343 -0.880 -16.648 1.00 96.38 186 SER A CA 1
ATOM 1503 C C . SER A 1 186 ? -6.969 -0.730 -15.170 1.00 96.38 186 SER A C 1
ATOM 1505 O O . SER A 1 186 ? -7.648 -0.070 -14.374 1.00 96.38 186 SER A O 1
ATOM 1507 N N . VAL A 1 187 ? -5.868 -1.366 -14.777 1.00 96.25 187 VAL A N 1
ATOM 1508 C CA . VAL A 1 187 ? -5.366 -1.384 -13.403 1.00 96.25 187 VAL A CA 1
ATOM 1509 C C . VAL A 1 187 ? -3.886 -1.063 -13.360 1.00 96.25 187 VAL A C 1
ATOM 1511 O O . VAL A 1 187 ? -3.109 -1.496 -14.207 1.00 96.25 187 VAL A O 1
ATOM 1514 N N . ARG A 1 188 ? -3.475 -0.341 -12.318 1.00 96.38 188 ARG A N 1
ATOM 1515 C CA . ARG A 1 188 ? -2.070 -0.072 -12.013 1.00 96.38 188 ARG A CA 1
ATOM 1516 C C . ARG A 1 188 ? -1.693 -0.764 -10.702 1.00 96.38 188 ARG A C 1
ATOM 1518 O O . ARG A 1 188 ? -1.821 -0.151 -9.642 1.00 96.38 188 ARG A O 1
ATOM 1525 N N . PRO A 1 189 ? -1.310 -2.049 -10.748 1.00 96.75 189 PRO A N 1
ATOM 1526 C CA . PRO A 1 189 ? -1.105 -2.857 -9.560 1.00 96.75 189 PRO A CA 1
ATOM 1527 C C . PRO A 1 189 ? 0.247 -2.564 -8.903 1.00 96.75 189 PRO A C 1
ATOM 1529 O O . PRO A 1 189 ? 1.197 -2.125 -9.550 1.00 96.75 189 PRO A O 1
ATOM 1532 N N . GLN A 1 190 ? 0.332 -2.876 -7.618 1.00 97.88 190 GLN A N 1
ATOM 1533 C CA . GLN A 1 190 ? 1.556 -3.280 -6.946 1.00 97.88 190 GLN A CA 1
ATOM 1534 C C . GLN A 1 190 ? 1.555 -4.804 -6.842 1.00 97.88 190 GLN A C 1
ATOM 1536 O O . GLN A 1 190 ? 0.694 -5.381 -6.179 1.00 97.88 190 GLN A O 1
ATOM 1541 N N . GLU A 1 191 ? 2.547 -5.448 -7.435 1.00 97.50 191 GLU A N 1
ATOM 1542 C CA . GLU A 1 191 ? 2.839 -6.859 -7.220 1.00 97.50 191 GLU A CA 1
ATOM 1543 C C . GLU A 1 191 ? 3.560 -7.046 -5.877 1.00 97.50 191 GLU A C 1
ATOM 1545 O O . GLU A 1 191 ? 4.692 -6.601 -5.685 1.00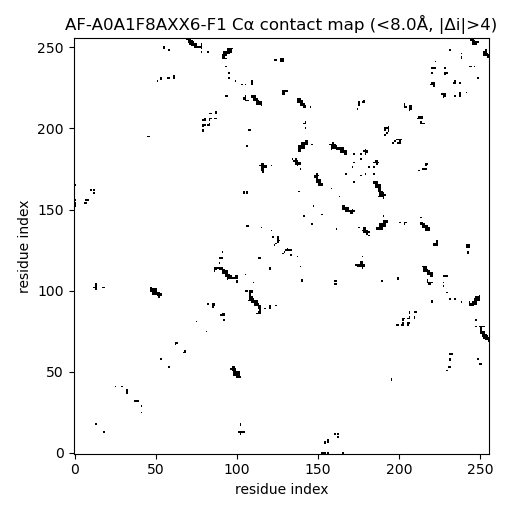 97.50 191 GLU A O 1
ATOM 1550 N N . VAL A 1 192 ? 2.887 -7.678 -4.916 1.00 98.25 192 VAL A N 1
ATOM 1551 C CA . VAL A 1 192 ? 3.381 -7.850 -3.547 1.00 98.25 192 VAL A CA 1
ATOM 1552 C C . VAL A 1 192 ? 4.061 -9.201 -3.411 1.00 98.25 192 VAL A C 1
ATOM 1554 O O . VAL A 1 192 ? 3.404 -10.240 -3.360 1.00 98.25 192 VAL A O 1
ATOM 1557 N N . MET A 1 193 ? 5.386 -9.173 -3.286 1.00 97.56 193 MET A N 1
ATOM 1558 C CA . MET A 1 193 ? 6.208 -10.362 -3.083 1.00 97.56 193 MET A CA 1
ATOM 1559 C C . MET A 1 193 ? 6.578 -10.522 -1.607 1.00 97.56 193 MET A C 1
ATOM 1561 O O . MET A 1 193 ? 7.039 -9.585 -0.950 1.00 97.56 193 MET A O 1
ATOM 1565 N N . LYS A 1 194 ? 6.443 -11.748 -1.087 1.00 97.88 194 LYS A N 1
ATOM 1566 C CA . LYS A 1 194 ? 6.764 -12.076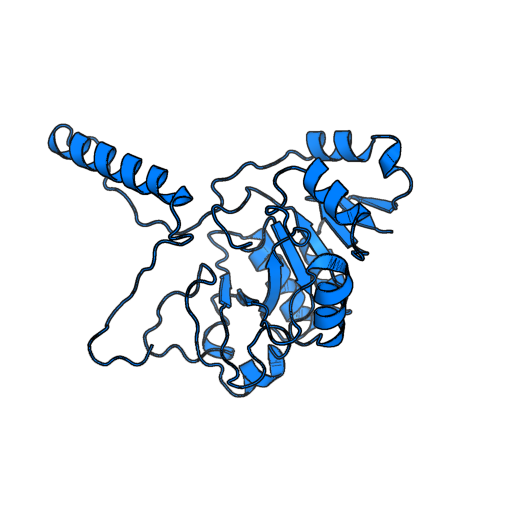 0.312 1.00 97.88 194 LYS A CA 1
ATOM 1567 C C . LYS A 1 194 ? 8.219 -11.765 0.689 1.00 97.88 194 LYS A C 1
ATOM 1569 O O . LYS A 1 194 ? 8.467 -11.412 1.837 1.00 97.88 194 LYS A O 1
ATOM 1574 N N . LYS A 1 195 ? 9.154 -11.881 -0.266 1.00 96.88 195 LYS A N 1
ATOM 1575 C CA . LYS A 1 195 ? 10.587 -11.579 -0.088 1.00 96.88 195 LYS A CA 1
ATOM 1576 C C . LYS A 1 195 ? 10.817 -10.131 0.367 1.00 96.88 195 LYS A C 1
ATOM 1578 O O . LYS A 1 195 ? 11.638 -9.915 1.247 1.00 96.88 195 LYS A O 1
ATOM 1583 N N . TYR A 1 196 ? 10.081 -9.172 -0.199 1.00 95.50 196 TYR A N 1
ATOM 1584 C CA . TYR A 1 196 ? 10.320 -7.739 0.023 1.00 95.50 196 TYR A CA 1
ATOM 1585 C C . TYR A 1 196 ? 9.463 -7.149 1.138 1.00 95.50 196 TYR A C 1
ATOM 1587 O O . TYR A 1 196 ? 9.913 -6.276 1.869 1.00 95.50 196 TYR A O 1
ATOM 1595 N N . ASN A 1 197 ? 8.226 -7.626 1.298 1.00 97.88 197 ASN A N 1
ATOM 1596 C CA . ASN A 1 197 ? 7.352 -7.149 2.367 1.00 97.88 197 ASN A CA 1
ATOM 1597 C C . ASN A 1 197 ? 6.512 -8.289 2.955 1.00 97.88 197 ASN A C 1
ATOM 1599 O O . ASN A 1 197 ? 5.323 -8.421 2.643 1.00 97.88 197 ASN A O 1
ATOM 1603 N N . PRO A 1 198 ? 7.098 -9.128 3.829 1.00 98.25 198 PRO A N 1
ATOM 1604 C CA . PRO A 1 198 ? 6.416 -10.302 4.366 1.00 98.25 198 PRO A CA 1
ATOM 1605 C C . PRO A 1 198 ? 5.190 -9.938 5.211 1.00 98.25 198 PRO A C 1
ATOM 1607 O O . PRO A 1 198 ? 4.218 -10.691 5.233 1.00 98.25 198 PRO A O 1
ATOM 1610 N N . ARG A 1 199 ? 5.196 -8.778 5.884 1.00 98.44 199 ARG A N 1
ATOM 1611 C CA . ARG A 1 199 ? 4.051 -8.309 6.680 1.00 98.44 199 ARG A CA 1
ATOM 1612 C C . ARG A 1 199 ? 2.892 -7.869 5.793 1.00 98.44 199 ARG A C 1
ATOM 1614 O O . ARG A 1 199 ? 1.752 -8.235 6.062 1.00 98.44 199 ARG A O 1
ATOM 1621 N N . TYR A 1 200 ? 3.163 -7.124 4.724 1.00 98.75 200 TYR A N 1
ATOM 1622 C CA . TYR A 1 200 ? 2.110 -6.704 3.802 1.00 98.75 200 TYR A CA 1
ATOM 1623 C C . TYR A 1 200 ? 1.569 -7.878 2.976 1.00 98.75 200 TYR A C 1
ATOM 1625 O O . TYR A 1 200 ? 0.356 -8.028 2.848 1.00 98.75 200 TYR A O 1
ATOM 1633 N N . HIS A 1 201 ? 2.444 -8.789 2.534 1.00 98.81 201 HIS A N 1
ATOM 1634 C CA . HIS A 1 201 ? 2.043 -10.058 1.911 1.00 98.81 201 HIS A CA 1
ATOM 1635 C C . HIS A 1 201 ? 1.133 -10.878 2.838 1.00 98.81 201 HIS A C 1
ATOM 1637 O O . HIS A 1 201 ? 0.056 -11.314 2.429 1.00 98.81 201 HIS A O 1
ATOM 1643 N N . LYS A 1 202 ? 1.504 -11.014 4.119 1.00 98.88 202 LYS A N 1
ATOM 1644 C CA . LYS A 1 202 ? 0.689 -11.709 5.124 1.00 98.88 202 LYS A CA 1
ATOM 1645 C C . LYS A 1 202 ? -0.671 -11.042 5.329 1.00 98.88 202 LYS A C 1
ATOM 1647 O O . LYS A 1 202 ?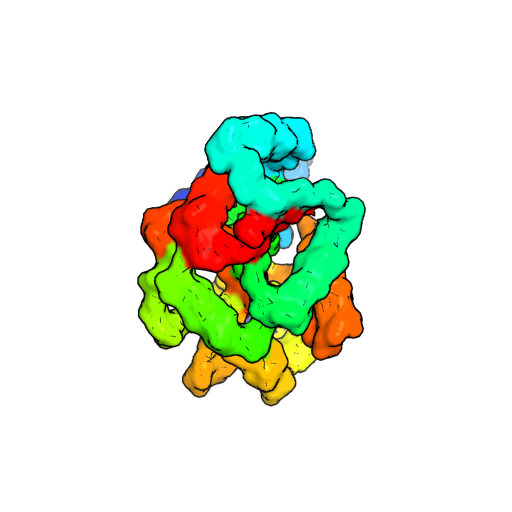 -1.663 -11.755 5.393 1.00 98.88 202 LYS A O 1
ATOM 1652 N N . LEU A 1 203 ? -0.742 -9.712 5.397 1.00 98.88 203 LEU A N 1
ATOM 1653 C CA . LEU A 1 203 ? -2.011 -8.977 5.502 1.00 98.88 203 LEU A CA 1
ATOM 1654 C C . LEU A 1 203 ? -2.952 -9.331 4.350 1.00 98.88 203 LEU A C 1
ATOM 1656 O O . LEU A 1 203 ? -4.088 -9.733 4.593 1.00 98.88 203 LEU A O 1
ATOM 1660 N N . ILE A 1 204 ? -2.474 -9.242 3.107 1.00 98.88 204 ILE A N 1
ATOM 1661 C CA . ILE A 1 204 ? -3.304 -9.540 1.932 1.00 98.88 204 ILE A CA 1
ATOM 1662 C C . ILE A 1 204 ? -3.658 -11.035 1.886 1.00 98.88 204 ILE A C 1
ATOM 1664 O O . ILE A 1 204 ? -4.773 -11.386 1.516 1.00 98.88 204 ILE A O 1
ATOM 1668 N N . SER A 1 205 ? -2.763 -11.919 2.332 1.00 98.88 205 SER A N 1
ATOM 1669 C CA . SER A 1 205 ? -3.043 -13.358 2.449 1.00 98.88 205 SER A CA 1
ATOM 1670 C C . SER A 1 205 ? -4.136 -13.665 3.479 1.00 98.88 205 SER A C 1
ATOM 1672 O O . SER A 1 205 ? -5.000 -14.502 3.237 1.00 98.88 205 SER A O 1
ATOM 1674 N N . GLU A 1 206 ? -4.128 -13.004 4.640 1.00 98.88 206 GLU A N 1
ATOM 1675 C CA . GLU A 1 206 ? -5.195 -13.145 5.640 1.00 98.88 206 GLU A CA 1
ATOM 1676 C C . GLU A 1 206 ? -6.516 -12.559 5.123 1.00 98.88 206 GLU A C 1
ATOM 1678 O O . GLU A 1 206 ? -7.572 -13.151 5.330 1.00 98.88 206 GLU A O 1
ATOM 1683 N N . PHE A 1 207 ? -6.466 -11.458 4.370 1.00 98.88 207 PHE A N 1
ATOM 1684 C CA . PHE A 1 207 ? -7.636 -10.905 3.689 1.00 98.88 207 PHE A CA 1
ATOM 1685 C C . PHE A 1 207 ? -8.188 -11.860 2.614 1.00 98.88 207 PHE A C 1
ATOM 1687 O O . PHE A 1 207 ? -9.404 -12.040 2.519 1.00 98.88 207 PHE A O 1
ATOM 1694 N N . GLU A 1 208 ? -7.319 -12.533 1.850 1.00 98.81 208 GLU A N 1
ATOM 1695 C CA . GLU A 1 208 ? -7.722 -13.544 0.864 1.00 98.81 208 GLU A CA 1
ATOM 1696 C C . GLU A 1 208 ? -8.468 -14.701 1.535 1.00 98.81 208 GLU A C 1
ATOM 1698 O O . GLU A 1 208 ? -9.487 -15.143 1.011 1.00 98.81 208 GLU A O 1
ATOM 1703 N N . LYS A 1 209 ? -8.026 -15.161 2.713 1.00 98.81 209 LYS A N 1
ATOM 1704 C CA . LYS A 1 209 ? -8.730 -16.220 3.463 1.00 98.81 209 LYS A CA 1
ATOM 1705 C C . LYS A 1 209 ? -10.157 -15.822 3.842 1.00 98.81 209 LYS A C 1
ATOM 1707 O O . LYS A 1 209 ? -11.029 -16.682 3.884 1.00 98.81 209 LYS A O 1
ATOM 1712 N N . LEU A 1 210 ? -10.387 -14.539 4.124 1.00 98.75 210 LEU A N 1
ATOM 1713 C CA . LEU A 1 210 ? -11.692 -14.019 4.538 1.00 98.75 210 LEU A CA 1
ATOM 1714 C C . LEU A 1 210 ? -12.629 -13.739 3.355 1.00 98.75 210 LEU A C 1
ATOM 1716 O O . LEU A 1 210 ? -13.842 -13.811 3.514 1.00 98.75 210 LEU A O 1
ATOM 1720 N N . THR A 1 211 ? -12.086 -13.395 2.184 1.00 98.38 211 THR A N 1
ATOM 1721 C CA . THR A 1 211 ? -12.876 -12.834 1.066 1.00 98.38 211 THR A CA 1
ATOM 1722 C C . THR A 1 211 ? -12.749 -13.595 -0.254 1.00 98.38 211 THR A C 1
ATOM 1724 O O . THR A 1 211 ? -13.463 -13.303 -1.213 1.00 98.38 211 THR A O 1
ATOM 1727 N N . GLY A 1 212 ? -11.797 -14.523 -0.358 1.00 98.31 212 GLY A N 1
ATOM 1728 C CA . GLY A 1 212 ? -11.398 -15.171 -1.610 1.00 98.31 212 GLY A CA 1
ATOM 1729 C C . GLY A 1 212 ? -10.628 -14.264 -2.585 1.00 98.31 212 GLY A C 1
ATOM 1730 O O . GLY A 1 212 ? -10.315 -14.694 -3.703 1.00 98.31 212 GLY A O 1
ATOM 1731 N N . THR A 1 213 ? -10.320 -13.021 -2.189 1.00 98.50 213 THR A N 1
ATOM 1732 C CA . THR A 1 213 ? -9.673 -12.010 -3.038 1.00 98.50 213 THR A CA 1
ATOM 1733 C C . THR A 1 213 ? -8.248 -11.723 -2.564 1.00 98.50 213 THR A C 1
ATOM 1735 O O . THR A 1 213 ? -8.030 -11.107 -1.530 1.00 98.50 213 THR A O 1
ATOM 1738 N N . GLY A 1 214 ? -7.258 -12.146 -3.350 1.00 98.56 214 GLY A N 1
ATOM 1739 C CA . GLY A 1 214 ? -5.820 -11.927 -3.111 1.00 98.56 214 GLY A CA 1
ATOM 1740 C C . GLY A 1 214 ? -5.307 -10.529 -3.467 1.00 98.56 214 GLY A C 1
ATOM 1741 O O . GLY A 1 214 ? -4.221 -10.409 -4.034 1.00 98.56 214 GLY A O 1
ATOM 1742 N N . ALA A 1 215 ? -6.104 -9.494 -3.205 1.00 98.69 215 ALA A N 1
ATOM 1743 C CA . ALA A 1 215 ? -5.784 -8.108 -3.522 1.00 98.69 215 ALA A CA 1
ATOM 1744 C C . ALA A 1 215 ? -6.494 -7.137 -2.572 1.00 98.69 215 ALA A C 1
ATOM 1746 O O . ALA A 1 215 ? -7.577 -7.438 -2.080 1.00 98.69 215 ALA A O 1
ATOM 1747 N N . VAL A 1 216 ? -5.922 -5.952 -2.369 1.00 98.75 216 VAL A N 1
ATOM 1748 C CA . VAL A 1 216 ? -6.538 -4.846 -1.616 1.00 98.75 216 VAL A CA 1
ATOM 1749 C C . VAL A 1 216 ? -6.444 -3.545 -2.403 1.00 98.75 216 VAL A C 1
ATOM 1751 O O . VAL A 1 216 ? -5.515 -3.372 -3.194 1.00 98.75 216 VAL A O 1
ATOM 1754 N N . LEU A 1 217 ? -7.384 -2.618 -2.194 1.00 98.31 217 LEU A N 1
ATOM 1755 C CA . LEU A 1 217 ? -7.206 -1.246 -2.671 1.00 98.31 217 LEU A CA 1
ATOM 1756 C C . LEU A 1 217 ? -6.093 -0.605 -1.849 1.00 98.31 217 LEU A C 1
ATOM 1758 O O . LEU A 1 217 ? -6.094 -0.718 -0.623 1.00 98.31 217 LEU A O 1
ATOM 1762 N N . ASN A 1 218 ? -5.168 0.072 -2.522 1.00 98.25 218 ASN A N 1
ATOM 1763 C CA . ASN A 1 218 ? -4.083 0.799 -1.883 1.00 98.25 218 ASN A CA 1
ATOM 1764 C C . ASN A 1 218 ? -3.967 2.204 -2.489 1.00 98.25 218 ASN A C 1
ATOM 1766 O O . ASN A 1 218 ? -3.885 2.380 -3.707 1.00 98.25 218 ASN A O 1
ATOM 1770 N N . THR A 1 219 ? -3.942 3.208 -1.618 1.00 96.81 219 THR A N 1
ATOM 1771 C CA . THR A 1 219 ? -3.590 4.582 -1.964 1.00 96.81 219 THR A CA 1
ATOM 1772 C C . THR A 1 219 ? -2.611 5.157 -0.949 1.00 96.81 219 THR A C 1
ATOM 1774 O O . THR A 1 219 ? -2.501 4.678 0.174 1.00 96.81 219 THR A O 1
ATOM 1777 N N . SER A 1 220 ? -1.918 6.231 -1.319 1.00 96.81 220 SER A N 1
ATOM 1778 C CA . SER A 1 220 ? -0.970 6.907 -0.435 1.00 96.81 220 SER A CA 1
ATOM 1779 C C . SER A 1 220 ? -1.596 7.377 0.877 1.00 96.81 220 SER A C 1
ATOM 1781 O O . SER A 1 220 ? -2.752 7.796 0.899 1.00 96.81 220 SER A O 1
ATOM 1783 N N . PHE A 1 221 ? -0.848 7.330 1.976 1.00 98.06 221 PHE A N 1
ATOM 1784 C CA . PHE A 1 221 ? -1.285 7.869 3.261 1.00 98.06 221 PHE A CA 1
ATOM 1785 C C . PHE A 1 221 ? -0.820 9.320 3.402 1.00 98.06 221 PHE A C 1
ATOM 1787 O O . PHE A 1 221 ? 0.322 9.587 3.755 1.00 98.06 221 PHE A O 1
ATOM 1794 N N . ASN A 1 222 ? -1.709 10.246 3.040 1.00 97.00 222 ASN A N 1
ATOM 1795 C CA . ASN A 1 222 ? -1.522 11.698 3.075 1.00 97.00 222 ASN A CA 1
ATOM 1796 C C . ASN A 1 222 ? -2.862 12.410 2.857 1.00 97.00 222 ASN A C 1
ATOM 1798 O O . ASN A 1 222 ? -3.770 11.830 2.250 1.00 97.00 222 ASN A O 1
ATOM 1802 N N . LEU A 1 223 ? -2.950 13.667 3.285 1.00 95.06 223 LEU A N 1
ATOM 1803 C CA . LEU A 1 223 ? -4.011 14.588 2.873 1.00 95.06 223 LEU A CA 1
ATOM 1804 C C . LEU A 1 223 ? -3.740 15.135 1.466 1.00 95.06 223 LEU A C 1
ATOM 1806 O O . LEU A 1 223 ? -2.604 15.099 0.982 1.00 95.06 223 LEU A O 1
ATOM 1810 N N . HIS A 1 224 ? -4.775 15.667 0.816 1.00 90.81 224 HIS A N 1
ATOM 1811 C CA . HIS A 1 224 ? -4.611 16.422 -0.425 1.00 90.81 224 HIS A CA 1
ATOM 1812 C C . HIS A 1 224 ? -3.591 17.559 -0.257 1.00 90.81 224 HIS A C 1
ATOM 1814 O O . HIS A 1 224 ? -3.678 18.326 0.695 1.00 90.81 224 HIS A O 1
ATOM 1820 N N . GLY A 1 225 ? -2.629 17.669 -1.176 1.00 90.25 225 GLY A N 1
ATOM 1821 C CA . GLY A 1 225 ? -1.581 18.698 -1.129 1.00 90.25 225 GLY A CA 1
ATOM 1822 C C . GLY A 1 225 ? -0.422 18.423 -0.160 1.00 90.25 225 GLY A C 1
ATOM 1823 O O . GLY A 1 225 ? 0.562 19.154 -0.193 1.00 90.25 225 GLY A O 1
ATOM 1824 N N . TYR A 1 226 ? -0.485 17.363 0.654 1.00 94.94 226 TYR A N 1
ATOM 1825 C CA . TYR A 1 226 ? 0.590 16.979 1.580 1.00 94.94 226 TYR A CA 1
ATOM 1826 C C . TYR A 1 226 ? 1.428 15.815 1.027 1.00 94.94 226 TYR A C 1
ATOM 1828 O O . TYR A 1 226 ? 0.907 14.999 0.259 1.00 94.94 226 TYR A O 1
ATOM 1836 N N . PRO A 1 227 ? 2.705 15.679 1.432 1.00 95.81 227 PRO A N 1
ATOM 1837 C CA . PRO A 1 227 ? 3.510 14.497 1.127 1.00 95.81 227 PRO A CA 1
ATOM 1838 C C . PRO A 1 227 ? 2.987 13.244 1.848 1.00 95.81 227 PRO A C 1
ATOM 1840 O O . PRO A 1 227 ? 2.205 13.333 2.795 1.00 95.81 227 PRO A O 1
ATOM 1843 N N . ILE A 1 228 ? 3.439 12.066 1.402 1.00 97.75 228 ILE A N 1
ATOM 1844 C CA . ILE A 1 228 ? 3.230 10.796 2.118 1.00 97.75 228 ILE A CA 1
ATOM 1845 C C . ILE A 1 228 ? 3.801 10.922 3.532 1.00 97.75 228 ILE A C 1
ATOM 1847 O O . ILE A 1 228 ? 4.913 11.420 3.701 1.00 97.75 228 ILE A O 1
ATOM 1851 N N . VAL A 1 229 ? 3.042 10.476 4.537 1.00 98.25 229 VAL A N 1
ATOM 1852 C CA . VAL A 1 229 ? 3.470 10.562 5.939 1.00 98.25 229 VAL A CA 1
ATOM 1853 C C . VAL A 1 229 ? 4.790 9.823 6.149 1.00 98.25 229 VAL A C 1
ATOM 1855 O O . VAL A 1 229 ? 4.942 8.673 5.730 1.00 98.25 229 VAL A O 1
ATOM 1858 N N . CYS A 1 230 ? 5.740 10.479 6.812 1.00 98.19 230 CYS A N 1
ATOM 1859 C CA . CYS A 1 230 ? 7.056 9.914 7.079 1.00 98.19 230 CYS A CA 1
ATOM 1860 C C . CYS A 1 230 ? 7.118 9.348 8.498 1.00 98.19 230 CYS A C 1
ATOM 1862 O O . CYS A 1 230 ? 7.397 8.159 8.678 1.00 98.19 230 CYS A O 1
ATOM 1864 N N . SER A 1 231 ? 6.785 10.182 9.486 1.00 98.44 231 SER A N 1
ATOM 1865 C CA . SER A 1 231 ? 6.909 9.913 10.919 1.00 98.44 231 SER A CA 1
ATOM 1866 C C . SER A 1 231 ? 5.586 9.510 11.596 1.00 98.44 231 SER A C 1
ATOM 1868 O O . SER A 1 231 ? 4.505 9.720 11.035 1.00 98.44 231 SER A O 1
ATOM 1870 N N . PRO A 1 232 ? 5.629 8.952 12.826 1.00 98.38 232 PRO A N 1
ATOM 1871 C CA . PRO A 1 232 ? 4.426 8.693 13.616 1.00 98.38 232 PRO A CA 1
ATOM 1872 C C . PRO A 1 232 ? 3.608 9.960 13.896 1.00 98.38 232 PRO A C 1
ATOM 1874 O O . PRO A 1 232 ? 2.379 9.896 13.921 1.00 98.38 232 PRO A O 1
ATOM 1877 N N . GLU A 1 233 ? 4.273 11.107 14.068 1.00 98.06 233 GLU A N 1
ATOM 1878 C CA . GLU A 1 233 ? 3.604 12.399 14.231 1.00 98.06 233 GLU A CA 1
ATOM 1879 C C . GLU A 1 233 ? 2.837 12.790 12.961 1.00 98.06 233 GLU A C 1
ATOM 1881 O O . GLU A 1 233 ? 1.657 13.131 13.058 1.00 98.06 233 GLU A O 1
ATOM 1886 N N . ASP A 1 234 ? 3.443 12.638 11.777 1.00 98.31 234 ASP A N 1
ATOM 1887 C CA . ASP A 1 234 ? 2.770 12.893 10.494 1.00 98.31 234 ASP A CA 1
ATOM 1888 C C . ASP A 1 234 ? 1.546 11.983 10.315 1.00 98.31 234 ASP A C 1
ATOM 1890 O O . ASP A 1 234 ? 0.468 12.431 9.921 1.00 98.31 234 ASP A O 1
ATOM 1894 N N . ALA A 1 235 ? 1.688 10.693 10.639 1.00 98.44 235 ALA A N 1
ATOM 1895 C CA . ALA A 1 235 ? 0.604 9.719 10.547 1.00 98.44 235 ALA A CA 1
ATOM 1896 C C . ALA A 1 235 ? -0.576 10.080 11.460 1.00 98.44 235 ALA A C 1
ATOM 1898 O O . ALA A 1 235 ? -1.733 10.022 11.037 1.00 98.44 235 ALA A O 1
ATOM 1899 N N . LEU A 1 236 ? -0.292 10.488 12.700 1.00 98.31 236 LEU A N 1
ATOM 1900 C CA . LEU A 1 236 ? -1.309 10.927 13.653 1.00 98.31 236 LEU A CA 1
ATOM 1901 C C . LEU A 1 236 ? -1.930 12.267 13.260 1.00 98.31 236 LEU A C 1
ATOM 1903 O O . LEU A 1 236 ? -3.128 12.457 13.463 1.00 98.31 236 LEU A O 1
ATOM 1907 N N . TYR A 1 237 ? -1.149 13.176 12.675 1.00 97.62 237 TYR A N 1
ATOM 1908 C CA . TYR A 1 237 ? -1.654 14.432 12.133 1.00 97.62 237 TYR A CA 1
ATOM 1909 C C . TYR A 1 237 ? -2.667 14.181 11.010 1.00 97.62 237 TYR A C 1
ATOM 1911 O O . TYR A 1 237 ? -3.783 14.694 11.073 1.00 97.62 237 TYR A O 1
ATOM 1919 N N . VAL A 1 238 ? -2.332 13.342 10.023 1.00 97.69 238 VAL A N 1
ATOM 1920 C CA . VAL A 1 238 ? -3.269 12.990 8.941 1.00 97.69 238 VAL A CA 1
ATOM 1921 C C . VAL A 1 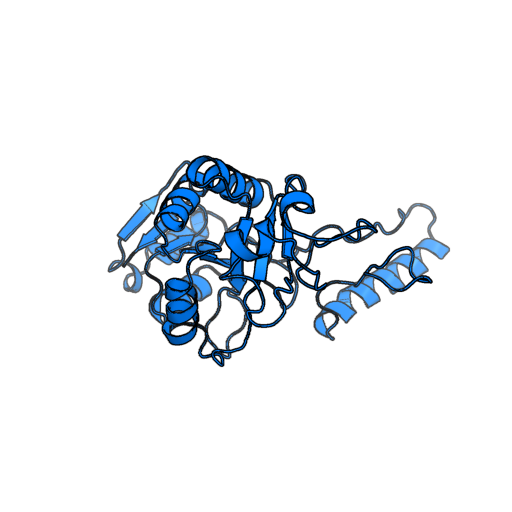238 ? -4.488 12.251 9.490 1.00 97.69 238 VAL A C 1
ATOM 1923 O O . VAL A 1 238 ? -5.607 12.522 9.064 1.00 97.69 238 VAL A O 1
ATOM 1926 N N . PHE A 1 239 ? -4.309 11.345 10.453 1.00 97.62 239 PHE A N 1
ATOM 1927 C CA . PHE A 1 239 ? -5.423 10.643 11.092 1.00 97.62 239 PHE A CA 1
ATOM 1928 C C . PHE A 1 239 ? -6.396 11.595 11.798 1.00 97.62 239 PHE A C 1
ATOM 1930 O O . PHE A 1 239 ? -7.608 11.441 11.663 1.00 97.62 239 PHE A O 1
ATOM 1937 N N . GLU A 1 240 ? -5.890 12.601 12.510 1.00 96.31 240 GLU A N 1
ATOM 1938 C CA . GLU A 1 240 ? -6.709 13.614 13.184 1.00 96.31 240 GLU A CA 1
ATOM 1939 C C . GLU A 1 240 ? -7.442 14.534 12.199 1.00 96.31 240 GLU A C 1
ATOM 1941 O O . GLU A 1 240 ? -8.613 14.839 12.407 1.00 96.31 240 GLU A O 1
ATOM 1946 N N . ASN A 1 241 ? -6.777 14.919 11.109 1.00 95.56 241 ASN A N 1
ATOM 1947 C CA . ASN A 1 241 ? -7.273 15.892 10.131 1.00 95.56 241 ASN A CA 1
ATO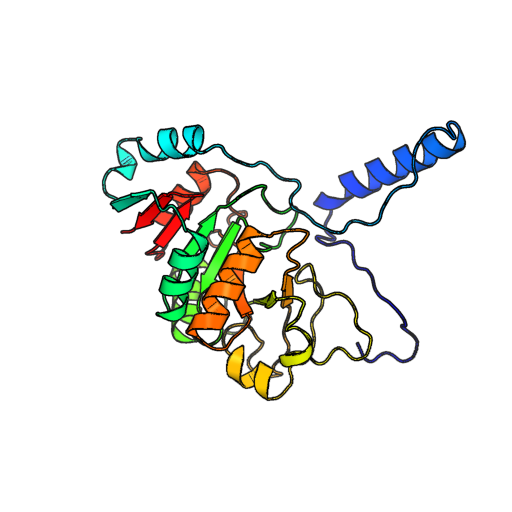M 1948 C C . ASN A 1 241 ? -7.948 15.241 8.908 1.00 95.56 241 ASN A C 1
ATOM 1950 O O . ASN A 1 241 ? -8.008 15.834 7.835 1.00 95.56 241 ASN A O 1
ATOM 1954 N N . SER A 1 242 ? -8.443 14.011 9.052 1.00 94.69 242 SER A N 1
ATOM 1955 C CA . SER A 1 242 ? -9.182 13.290 8.009 1.00 94.69 242 SER A CA 1
ATOM 1956 C C . SER A 1 242 ? -10.368 12.521 8.586 1.00 94.69 242 SER A C 1
ATOM 1958 O O . SER A 1 242 ? -10.507 12.383 9.803 1.00 94.69 242 SER A O 1
ATOM 1960 N N . GLY A 1 243 ? -11.201 11.953 7.714 1.00 92.69 243 GLY A N 1
ATOM 1961 C CA . GLY A 1 243 ? -12.289 11.049 8.106 1.00 92.69 243 GLY A CA 1
ATOM 1962 C C . GLY A 1 243 ? -11.859 9.632 8.515 1.00 92.69 243 GLY A C 1
ATOM 1963 O O . GLY A 1 243 ? -12.712 8.797 8.791 1.00 92.69 243 GLY A O 1
ATOM 1964 N N . LEU A 1 244 ? -10.555 9.330 8.592 1.00 95.75 244 LEU A N 1
ATOM 1965 C CA . LEU A 1 244 ? -10.073 7.994 8.966 1.00 95.75 244 LEU A CA 1
ATOM 1966 C C . LEU A 1 244 ? -10.576 7.566 10.356 1.00 95.75 244 LEU A C 1
ATOM 1968 O O . LEU A 1 244 ? -10.381 8.287 11.335 1.00 95.75 244 LEU A O 1
ATOM 1972 N N . GLU A 1 245 ? -11.156 6.366 10.443 1.00 97.00 245 GLU A N 1
ATOM 1973 C CA . GLU A 1 245 ? -11.594 5.740 11.704 1.00 97.00 245 GLU A CA 1
ATOM 1974 C C . GLU A 1 245 ? -10.502 4.873 12.343 1.00 97.00 245 GLU A C 1
ATOM 1976 O O . GLU A 1 245 ? -10.434 4.785 13.568 1.00 97.00 245 GLU A O 1
ATOM 1981 N N . TYR A 1 246 ? -9.640 4.250 11.529 1.00 98.56 246 TYR A N 1
ATOM 1982 C CA . TYR A 1 246 ? -8.627 3.293 11.981 1.00 98.56 246 TYR A CA 1
ATOM 1983 C C . TYR A 1 246 ? -7.236 3.623 11.441 1.00 98.56 246 TYR A C 1
ATOM 1985 O O . TYR A 1 246 ? -7.038 3.786 10.234 1.00 98.56 246 TYR A O 1
ATOM 1993 N N . LEU A 1 247 ? -6.257 3.633 12.342 1.00 98.75 247 LEU A N 1
ATOM 1994 C CA . LEU A 1 247 ? -4.841 3.767 12.031 1.00 98.75 247 LEU A CA 1
ATOM 1995 C C . LEU A 1 247 ? -4.052 2.651 12.722 1.00 98.75 247 LEU A C 1
ATOM 1997 O O . LEU A 1 247 ? -3.998 2.575 13.947 1.00 98.75 247 LEU A O 1
ATOM 2001 N N . ALA A 1 248 ? -3.412 1.798 11.931 1.00 98.75 248 ALA A N 1
ATOM 2002 C CA . ALA A 1 248 ? -2.419 0.843 12.393 1.00 98.75 248 ALA A CA 1
ATOM 2003 C C . ALA A 1 248 ? -1.019 1.474 12.322 1.00 98.75 248 ALA A C 1
ATOM 2005 O O . ALA A 1 248 ? -0.456 1.619 11.236 1.00 98.75 248 ALA A O 1
ATOM 2006 N N . LEU A 1 249 ? -0.474 1.839 13.484 1.00 98.06 249 LEU A N 1
ATOM 2007 C CA . LEU A 1 249 ? 0.906 2.287 13.686 1.00 98.06 249 LEU A CA 1
ATOM 2008 C C . LEU A 1 249 ? 1.728 1.129 14.239 1.00 98.06 249 LEU A C 1
ATOM 2010 O O . LEU A 1 249 ? 1.711 0.861 15.441 1.00 98.06 249 LEU A O 1
ATOM 2014 N N . GLU A 1 250 ? 2.439 0.428 13.364 1.00 98.00 250 GLU A N 1
ATOM 2015 C CA . GLU A 1 250 ? 3.130 -0.815 13.698 1.00 98.00 250 GLU A CA 1
ATOM 2016 C C . GLU A 1 250 ? 2.194 -1.832 14.363 1.00 98.00 250 GLU A C 1
ATOM 2018 O O . GLU A 1 250 ? 1.331 -2.405 13.702 1.00 98.00 250 GLU A O 1
ATOM 2023 N N . ASN A 1 251 ? 2.354 -2.066 15.666 1.00 97.81 251 ASN A N 1
ATOM 2024 C CA . ASN A 1 251 ? 1.539 -2.988 16.451 1.00 97.81 251 ASN A CA 1
ATOM 2025 C C . ASN A 1 251 ? 0.511 -2.261 17.332 1.00 97.81 251 ASN A C 1
ATOM 2027 O O . ASN A 1 251 ? -0.117 -2.894 18.179 1.00 97.81 251 ASN A O 1
ATOM 2031 N N . PHE A 1 252 ? 0.315 -0.955 17.149 1.00 98.62 252 PHE A N 1
ATOM 2032 C CA . PHE A 1 252 ? -0.721 -0.176 17.821 1.00 98.62 252 PHE A CA 1
ATOM 2033 C C . PHE A 1 252 ? -1.860 0.129 16.855 1.00 98.62 252 PHE A C 1
ATOM 2035 O O . PHE A 1 252 ? -1.649 0.756 15.820 1.00 98.62 252 PHE A O 1
ATOM 2042 N N . LEU A 1 253 ? -3.076 -0.287 17.202 1.00 98.69 253 LEU A N 1
ATOM 2043 C CA . LEU A 1 253 ? -4.272 0.173 16.511 1.00 98.69 253 LEU A CA 1
ATOM 2044 C C . LEU A 1 253 ? -4.855 1.360 17.272 1.00 98.69 253 LEU A C 1
ATOM 2046 O O . LEU A 1 253 ? -5.217 1.234 18.444 1.00 98.69 253 LEU A O 1
ATOM 2050 N N . VAL A 1 254 ? -4.950 2.486 16.579 1.00 98.69 254 VAL A N 1
ATOM 2051 C CA . VAL A 1 254 ? -5.590 3.721 17.018 1.00 98.69 254 VAL A CA 1
ATOM 2052 C C . VAL A 1 254 ? -6.958 3.815 16.345 1.00 98.69 254 VAL A C 1
ATOM 2054 O O . VAL A 1 254 ? -7.079 3.558 15.146 1.00 98.69 254 VAL A O 1
ATOM 2057 N N . SER A 1 255 ? -7.988 4.165 17.113 1.00 98.12 255 SER A N 1
ATOM 2058 C CA . SER A 1 255 ? -9.353 4.355 16.609 1.00 98.12 255 SER A CA 1
ATOM 2059 C C . SER A 1 255 ? -10.047 5.554 17.253 1.00 98.12 255 SER A C 1
ATOM 2061 O O . SER A 1 255 ? -9.737 5.901 18.400 1.00 98.12 255 SER A O 1
ATOM 2063 N N . LYS A 1 256 ? -10.943 6.187 16.488 1.00 95.00 256 LYS A N 1
ATOM 2064 C CA . LYS A 1 256 ? -11.823 7.272 16.951 1.00 95.00 256 LYS A CA 1
ATOM 2065 C C . LYS A 1 256 ? -13.029 6.734 17.724 1.00 95.00 256 LYS A C 1
ATOM 2067 O O . LYS A 1 256 ? -13.431 5.572 17.488 1.00 95.00 256 LYS A O 1
#

pLDDT: mean 94.68, std 5.01, range [65.38, 98.88]

Mean predicted aligned error: 3.68 Å

Organism: NCBI:txid1802514

Foldseek 3Di:
DPDPPDLADDDDFAPDPQCVVVVVVLVVLVVVCVVPVVRDDDDDDDFFLPADDDDPVQLVVVCPPPVNPVWDKDFAPQVLLVLLVCQLVFAKEFAAHHRAGPHQFGQQRLKIWHFLQNQVVLVQCCVWFAVDDPQDAFAKEFELVCCVVWFDDPSCHALARLPDKTATDPVNCNRRVRHAGPPRRIHRYHHDYCVHPVSRQSSLVSNCVSPVGRMITIGANHGHPDGGQRDSVSNVVSCVRGPHQWYDNHRMIIGD

InterPro domains:
  IPR031730 Carbamoyltransferase, C-terminal [PF16861] (84-256)
  IPR038152 Carbamoyltransferase, C-terminal domain superfamily [G3DSA:3.90.870.20] (45-255)
  IPR051338 NodU/CmcH Carbamoyltransferase [PTHR34847] (3-256)

Secondary structure (DSSP, 8-state):
---TT-S-----SS-SGGGHHHHHHHHHHHHHHHH-TTSPPPPPP-----S----HHHHHHHHTSGGGTTSEEEE-TTHHHHHHHHHHTT--EEEE-SSPPSSSS--STEEEEE-TT-HHHHHHHIIIII---TT---EEEEEGGGHHHHEE-TT----TTS-S-EEE-HHHHHHTTTSS-TTT-EE-EEEE-TTT-HHHHHHHHHHHHHHS--EEEEEESS-TTSPPP-SHHHHHHHHHTSS--EEEETTEEEE-

Radius of gyration: 19.07 Å; Cα contacts (8 Å, |Δi|>4): 476; chains: 1; bounding box: 58×35×57 Å

Nearest PDB structures (foldseek):
  3vf2-assembly1_A  TM=9.575E-01  e=7.618E-23  Streptoalloteichus tenebrarius
  3vex-assembly1_A  TM=9.321E-01  e=2.764E-23  Streptoalloteichus tenebrarius
  7vzq-assembly1_A  TM=9.264E-01  e=2.233E-19  Streptomyces hygroscopicus
  7vzn-assembly1_A  TM=9.163E-01  e=3.949E-19  Streptomyces hygroscopicus
  7vzu-assembly1_A  TM=9.261E-01  e=6.556E-19  Streptomyces hygroscopicus